Protein AF-A0A1H1ABR0-F1 (afdb_monomer_lite)

Radius of gyration: 17.74 Å; chains: 1; bounding box: 48×34×48 Å

Structure (mmCIF, N/CA/C/O backbone):
data_AF-A0A1H1ABR0-F1
#
_entry.id   AF-A0A1H1ABR0-F1
#
loop_
_atom_site.group_PDB
_atom_site.id
_atom_site.type_symbol
_atom_site.label_atom_id
_atom_site.label_alt_id
_atom_site.label_comp_id
_atom_site.label_asym_id
_atom_site.label_entity_id
_atom_site.label_seq_id
_atom_site.pdbx_PDB_ins_code
_atom_site.Cartn_x
_atom_site.Cartn_y
_atom_site.Cartn_z
_atom_site.occupancy
_atom_site.B_iso_or_equiv
_atom_site.auth_seq_id
_atom_site.auth_comp_id
_atom_site.auth_asym_id
_atom_site.auth_atom_id
_atom_site.pdbx_PDB_model_num
ATOM 1 N N . MET A 1 1 ? 1.363 2.332 24.976 1.00 49.62 1 MET A N 1
ATOM 2 C CA . MET A 1 1 ? 1.380 1.070 24.204 1.00 49.62 1 MET A CA 1
ATOM 3 C C . MET A 1 1 ? 0.832 1.416 22.834 1.00 49.62 1 MET A C 1
ATOM 5 O O . MET A 1 1 ? -0.321 1.810 22.771 1.00 49.62 1 MET A O 1
ATOM 9 N N . ASN A 1 2 ? 1.665 1.348 21.793 1.00 75.19 2 ASN A N 1
ATOM 10 C CA . ASN A 1 2 ? 1.363 1.857 20.440 1.00 75.19 2 ASN A CA 1
ATOM 11 C C . ASN A 1 2 ? 0.967 0.721 19.477 1.00 75.19 2 ASN A C 1
ATOM 13 O O . ASN A 1 2 ? 1.194 0.812 18.272 1.00 75.19 2 ASN A O 1
ATOM 17 N N . ALA A 1 3 ? 0.481 -0.398 20.021 1.00 89.50 3 ALA A N 1
ATOM 18 C CA . ALA A 1 3 ? 0.058 -1.537 19.220 1.00 89.50 3 ALA A CA 1
ATOM 19 C C . ALA A 1 3 ? -1.378 -1.309 18.727 1.00 89.50 3 ALA A C 1
ATOM 21 O O . ALA A 1 3 ? -2.222 -0.931 19.549 1.00 89.50 3 ALA A O 1
ATOM 22 N N . PRO A 1 4 ? -1.668 -1.533 17.435 1.00 93.81 4 PRO A N 1
ATOM 23 C CA . PRO A 1 4 ? -3.025 -1.452 16.924 1.00 93.81 4 PRO A CA 1
ATOM 24 C C . PRO A 1 4 ? -3.974 -2.431 17.624 1.00 93.81 4 PRO A C 1
ATOM 26 O O . PRO A 1 4 ? -3.594 -3.547 17.978 1.00 93.81 4 PRO A O 1
ATOM 29 N N . GLN A 1 5 ? -5.225 -2.015 17.797 1.00 93.12 5 GLN A N 1
ATOM 30 C CA . GLN A 1 5 ? -6.309 -2.819 18.353 1.00 93.12 5 GLN A CA 1
ATOM 31 C C . GLN A 1 5 ? -7.415 -2.982 17.317 1.00 93.12 5 GLN A C 1
ATOM 33 O O . GLN A 1 5 ? -7.779 -2.013 16.656 1.00 93.12 5 GLN A O 1
ATOM 38 N N . LEU A 1 6 ? -7.955 -4.193 17.181 1.00 92.88 6 LEU A N 1
ATOM 39 C CA . LEU A 1 6 ? -9.080 -4.449 16.286 1.00 92.88 6 LEU A CA 1
ATOM 40 C C . LEU A 1 6 ? -10.296 -3.662 16.784 1.00 92.88 6 LEU A C 1
ATOM 42 O O . LEU A 1 6 ? -10.694 -3.804 17.941 1.00 92.88 6 LEU A O 1
ATOM 46 N N . VAL A 1 7 ? -10.880 -2.842 15.913 1.00 92.44 7 VAL A N 1
ATOM 47 C CA . VAL A 1 7 ? -12.066 -2.032 16.229 1.00 92.44 7 VAL A CA 1
ATOM 48 C C . VAL A 1 7 ? -13.311 -2.485 15.479 1.00 92.44 7 VAL A C 1
ATOM 50 O O . VAL A 1 7 ? -14.418 -2.172 15.910 1.00 92.44 7 VAL A O 1
ATOM 53 N N . GLY A 1 8 ? -13.157 -3.257 14.403 1.00 91.56 8 GLY A N 1
ATOM 54 C CA . GLY A 1 8 ? -14.285 -3.805 13.663 1.00 91.56 8 GLY A CA 1
ATOM 55 C C . GLY A 1 8 ? -13.884 -4.420 12.332 1.00 91.56 8 GLY A C 1
ATOM 56 O O . GLY A 1 8 ? -12.710 -4.698 12.090 1.00 91.56 8 GLY A O 1
ATOM 57 N N . HIS A 1 9 ? -14.888 -4.616 11.483 1.00 91.31 9 HIS A N 1
ATOM 58 C CA . HIS A 1 9 ? -14.730 -5.038 10.097 1.00 91.31 9 HIS A CA 1
ATOM 59 C C . HIS A 1 9 ? -15.606 -4.154 9.205 1.00 91.31 9 HIS A C 1
ATOM 61 O O . HIS A 1 9 ? -16.663 -3.691 9.642 1.00 91.31 9 HIS A O 1
ATOM 67 N N . THR A 1 10 ? -15.169 -3.924 7.974 1.00 85.44 10 THR A N 1
ATOM 68 C CA . THR A 1 10 ? -15.990 -3.354 6.895 1.00 85.44 10 THR A CA 1
ATOM 69 C C . THR A 1 10 ? -17.035 -4.368 6.415 1.00 85.44 10 THR A C 1
ATOM 71 O O . THR A 1 10 ? -17.046 -5.530 6.828 1.00 85.44 10 THR A O 1
ATOM 74 N N . SER A 1 11 ? -17.940 -3.932 5.535 1.00 79.38 11 SER A N 1
ATOM 75 C CA . SER A 1 11 ? -19.027 -4.764 4.997 1.00 79.38 11 SER A CA 1
ATOM 76 C C . SER A 1 11 ? -18.548 -5.962 4.166 1.00 79.38 11 SER A C 1
ATOM 78 O O . SER A 1 11 ? -19.226 -6.986 4.142 1.00 79.38 11 SER A O 1
ATOM 80 N N . ASP A 1 12 ? -17.381 -5.858 3.528 1.00 78.06 12 ASP A N 1
ATOM 81 C CA . ASP A 1 12 ? -16.712 -6.940 2.793 1.00 78.06 12 ASP A CA 1
ATOM 82 C C . ASP A 1 12 ? -15.885 -7.877 3.698 1.00 78.06 12 ASP A C 1
ATOM 84 O O . ASP A 1 12 ? -15.336 -8.872 3.229 1.00 78.06 12 ASP A O 1
ATOM 88 N N . GLY A 1 13 ? -15.828 -7.596 5.005 1.00 85.69 13 GLY A N 1
ATOM 89 C CA . GLY A 1 13 ? -15.092 -8.389 5.985 1.00 85.69 13 GLY A CA 1
ATOM 90 C C . GLY A 1 13 ? -13.638 -7.964 6.204 1.00 85.69 13 GLY A C 1
ATOM 91 O O . GLY A 1 13 ? -12.956 -8.620 6.993 1.00 85.69 13 GLY A O 1
ATOM 92 N N . THR A 1 14 ? -13.156 -6.878 5.589 1.00 89.44 14 THR A N 1
ATOM 93 C CA . THR A 1 14 ? -11.805 -6.353 5.852 1.00 89.44 14 THR A CA 1
ATOM 94 C C . THR A 1 14 ? -11.666 -5.914 7.313 1.00 89.44 14 THR A C 1
ATOM 96 O O . THR A 1 14 ? -12.466 -5.135 7.834 1.00 89.44 14 THR A O 1
ATOM 99 N N . ALA A 1 15 ? -10.629 -6.400 8.000 1.00 92.75 15 ALA A N 1
ATOM 100 C CA . ALA A 1 15 ? -10.376 -6.060 9.399 1.00 92.75 15 ALA A CA 1
ATOM 101 C C . ALA A 1 15 ? -9.879 -4.614 9.550 1.00 92.75 15 ALA A C 1
ATOM 103 O O . ALA A 1 15 ? -8.936 -4.196 8.875 1.00 92.75 15 ALA A O 1
ATOM 104 N N . VAL A 1 16 ? -10.463 -3.864 10.487 1.00 93.62 16 VAL A N 1
ATOM 105 C CA . VAL A 1 16 ? -10.091 -2.471 10.766 1.00 93.62 16 VAL A CA 1
ATOM 106 C C . VAL A 1 16 ? -9.473 -2.360 12.153 1.00 93.62 16 VAL A C 1
ATOM 108 O O . VAL A 1 16 ? -10.080 -2.732 13.160 1.00 93.62 16 VAL A O 1
ATOM 111 N N . TRP A 1 17 ? -8.264 -1.812 12.207 1.00 94.94 17 TRP A N 1
ATOM 112 C CA . TRP A 1 17 ? -7.454 -1.665 13.410 1.00 94.94 17 TRP A CA 1
ATOM 113 C C . TRP A 1 17 ? -7.205 -0.189 13.714 1.00 94.94 17 TRP A C 1
ATOM 115 O O . TRP A 1 17 ? -7.008 0.618 12.810 1.00 94.94 17 TRP A O 1
ATOM 125 N N . HIS A 1 18 ? -7.161 0.167 14.994 1.00 93.38 18 HIS A N 1
ATOM 126 C CA . HIS A 1 18 ? -6.889 1.525 15.462 1.00 93.38 18 HIS A CA 1
ATOM 127 C C . HIS A 1 18 ? -5.638 1.574 16.332 1.00 93.38 18 HIS A C 1
ATOM 129 O O . HIS A 1 18 ? -5.433 0.719 17.190 1.00 93.38 18 HIS A O 1
ATOM 135 N N . THR A 1 19 ? -4.829 2.613 16.159 1.00 92.56 19 THR A N 1
ATOM 136 C CA . THR A 1 19 ? -3.738 2.978 17.066 1.00 92.56 19 THR A CA 1
ATOM 137 C C . THR A 1 19 ? -3.789 4.471 17.381 1.00 92.56 19 THR A C 1
ATOM 139 O O . THR A 1 19 ? -4.134 5.288 16.533 1.00 92.56 19 THR A O 1
ATOM 142 N N . GLY A 1 20 ? -3.423 4.852 18.608 1.00 90.12 20 GLY A N 1
ATOM 143 C CA . GLY A 1 20 ? -3.346 6.265 19.004 1.00 90.12 20 GLY A CA 1
ATOM 144 C C . GLY A 1 20 ? -2.190 7.030 18.348 1.00 90.12 20 GLY A C 1
ATOM 145 O O . GLY A 1 20 ? -2.122 8.252 18.444 1.00 90.12 20 GLY A O 1
ATOM 146 N N . THR A 1 21 ? -1.277 6.316 17.697 1.00 88.31 21 THR A N 1
ATOM 147 C CA . THR A 1 21 ? -0.121 6.881 17.009 1.00 88.31 21 THR A CA 1
ATOM 148 C C . THR A 1 21 ? -0.527 7.513 15.676 1.00 88.31 21 THR A C 1
ATOM 150 O O . THR A 1 21 ? -1.254 6.895 14.908 1.00 88.31 21 THR A O 1
ATOM 153 N N . ALA A 1 22 ? -0.037 8.722 15.389 1.00 82.62 22 ALA A N 1
ATOM 154 C CA . ALA A 1 22 ? -0.204 9.416 14.100 1.00 82.62 22 ALA A CA 1
ATOM 155 C C . ALA A 1 22 ? 1.045 10.204 13.666 1.00 82.62 22 ALA A C 1
ATOM 157 O O . ALA A 1 22 ? 0.997 10.946 12.692 1.00 82.62 22 ALA A O 1
ATOM 158 N N . SER A 1 23 ? 2.162 10.074 14.390 1.00 87.06 23 SER A N 1
ATOM 159 C CA . SER A 1 23 ? 3.402 10.765 14.032 1.00 87.06 23 SER A CA 1
ATOM 160 C C . SER A 1 23 ? 4.137 9.992 12.934 1.00 87.06 23 SER A C 1
ATOM 162 O O . SER A 1 23 ? 4.261 8.771 13.066 1.00 87.06 23 SER A O 1
ATOM 164 N N . PRO A 1 24 ? 4.699 10.669 11.914 1.00 86.81 24 PRO A N 1
ATOM 165 C CA . PRO A 1 24 ? 5.522 10.020 10.892 1.00 86.81 24 PRO A CA 1
ATOM 166 C C . PRO A 1 24 ? 6.700 9.235 11.468 1.00 86.81 24 PRO A C 1
ATOM 168 O O . PRO A 1 24 ? 7.045 8.181 10.956 1.00 86.81 24 PRO A O 1
ATOM 171 N N . SER A 1 25 ? 7.288 9.720 12.564 1.00 88.38 25 SER A N 1
ATOM 172 C CA . SER A 1 25 ? 8.455 9.103 13.207 1.00 88.38 25 SER A CA 1
ATOM 173 C C . SER A 1 25 ? 8.125 8.019 14.239 1.00 88.38 25 SER A C 1
ATOM 175 O O . SER A 1 25 ? 9.034 7.471 14.858 1.00 88.38 25 SER A O 1
ATOM 177 N N . ASP A 1 26 ? 6.844 7.738 14.481 1.00 88.75 26 ASP A N 1
ATOM 178 C CA . ASP A 1 26 ? 6.397 6.704 15.418 1.00 88.75 26 ASP A CA 1
ATOM 179 C C . ASP A 1 26 ? 5.561 5.696 14.634 1.00 88.75 26 ASP A C 1
ATOM 181 O O . ASP A 1 26 ? 4.368 5.889 14.451 1.00 88.75 26 ASP A O 1
ATOM 185 N N . THR A 1 27 ? 6.175 4.634 14.119 1.00 91.31 27 THR A N 1
ATOM 186 C CA . THR A 1 27 ? 5.421 3.553 13.473 1.00 91.31 27 THR A CA 1
ATOM 187 C C . THR A 1 27 ? 4.734 2.685 14.534 1.00 91.31 27 THR A C 1
ATOM 189 O O . THR A 1 27 ? 5.372 2.290 15.520 1.00 91.31 27 THR A O 1
ATOM 192 N N . PRO A 1 28 ? 3.456 2.305 14.349 1.00 91.06 28 PRO A N 1
ATOM 193 C CA . PRO A 1 28 ? 2.769 1.384 15.242 1.00 91.06 28 PRO A CA 1
ATOM 194 C C . PRO A 1 28 ? 3.504 0.046 15.360 1.00 91.06 28 PRO A C 1
ATOM 196 O O . PRO A 1 28 ? 3.971 -0.535 14.380 1.00 91.06 28 PRO A O 1
ATOM 199 N N . LYS A 1 29 ? 3.580 -0.484 16.580 1.00 90.12 29 LYS A N 1
ATOM 200 C CA . LYS A 1 29 ? 4.263 -1.758 16.848 1.00 90.12 29 LYS A CA 1
ATOM 201 C C . LYS A 1 29 ? 3.325 -2.939 16.600 1.00 90.12 29 LYS A C 1
ATOM 203 O O . LYS A 1 29 ? 2.130 -2.834 16.841 1.00 90.12 29 LYS A O 1
ATOM 208 N N . GLY A 1 30 ? 3.871 -4.087 16.195 1.00 87.19 30 GLY A N 1
ATOM 209 C CA . GLY A 1 30 ? 3.090 -5.325 16.032 1.00 87.19 30 GLY A CA 1
ATOM 210 C C . GLY A 1 30 ? 2.293 -5.422 14.726 1.00 87.19 30 GLY A C 1
ATOM 211 O O . GLY A 1 30 ? 1.436 -6.288 14.604 1.00 87.19 30 GLY A O 1
ATOM 212 N N . LEU A 1 31 ? 2.583 -4.574 13.734 1.00 87.94 31 LEU A N 1
ATOM 213 C CA . LEU A 1 31 ? 1.927 -4.624 12.420 1.00 87.94 31 LEU A CA 1
ATOM 214 C C . LEU A 1 31 ? 2.098 -5.988 11.725 1.00 87.94 31 LEU A C 1
ATOM 216 O O . LEU A 1 31 ? 1.142 -6.525 11.176 1.00 87.94 31 LEU A O 1
ATOM 220 N N . TYR A 1 32 ? 3.273 -6.609 11.866 1.00 85.38 32 TYR A N 1
ATOM 221 C CA . TYR A 1 32 ? 3.584 -7.930 11.303 1.00 85.38 32 TYR A CA 1
ATOM 222 C C . TYR A 1 32 ? 2.731 -9.082 11.846 1.00 85.38 32 TYR A C 1
ATOM 224 O O . TYR A 1 32 ? 2.744 -10.162 11.269 1.00 85.38 32 TYR A O 1
ATOM 232 N N . THR A 1 33 ? 2.020 -8.889 12.960 1.00 85.12 33 THR A N 1
ATOM 233 C CA . THR A 1 33 ? 1.192 -9.937 13.577 1.00 85.12 33 THR A CA 1
ATOM 234 C C . THR A 1 33 ? -0.299 -9.764 13.297 1.00 85.12 33 THR A C 1
ATOM 236 O O . THR A 1 33 ? -1.099 -10.530 13.824 1.00 85.12 33 THR A O 1
ATOM 239 N N . LEU A 1 34 ? -0.694 -8.747 12.520 1.00 85.50 34 LEU A N 1
ATOM 240 C CA . LEU A 1 34 ? -2.109 -8.455 12.259 1.00 85.50 34 LEU A CA 1
ATOM 241 C C . LEU A 1 34 ? -2.766 -9.463 11.312 1.00 85.50 34 LEU A C 1
ATOM 243 O O . LEU A 1 34 ? -3.975 -9.669 11.376 1.00 85.50 34 LEU A O 1
ATOM 247 N N . THR A 1 35 ? -1.976 -10.089 10.443 1.00 83.00 35 THR A N 1
ATOM 248 C CA . THR A 1 35 ? -2.426 -11.084 9.470 1.00 83.00 35 THR A CA 1
ATOM 249 C C . THR A 1 35 ? -1.518 -12.310 9.507 1.00 83.00 35 THR A C 1
ATOM 251 O O . THR A 1 35 ? -0.349 -12.222 9.874 1.00 83.00 35 THR A O 1
ATOM 254 N N . ALA A 1 36 ? -2.068 -13.468 9.136 1.00 81.00 36 ALA A N 1
ATOM 255 C CA . ALA A 1 36 ? -1.319 -14.713 8.977 1.00 81.00 36 ALA A CA 1
ATOM 256 C C . ALA A 1 36 ? -0.630 -14.836 7.603 1.00 81.00 36 ALA A C 1
ATOM 258 O O . ALA A 1 36 ? 0.065 -15.822 7.360 1.00 81.00 36 ALA A O 1
ATOM 259 N N . ARG A 1 37 ? -0.858 -13.880 6.691 1.00 84.31 37 ARG A N 1
ATOM 260 C CA . ARG A 1 37 ? -0.278 -13.858 5.340 1.00 84.31 37 ARG A CA 1
ATOM 261 C C . ARG A 1 37 ? 0.935 -12.933 5.272 1.00 84.31 37 ARG A C 1
ATOM 263 O O . ARG A 1 37 ? 1.048 -12.001 6.066 1.00 84.31 37 ARG A O 1
ATOM 270 N N . ASP A 1 38 ? 1.812 -13.181 4.300 1.00 89.50 38 ASP A N 1
ATOM 271 C CA . ASP A 1 38 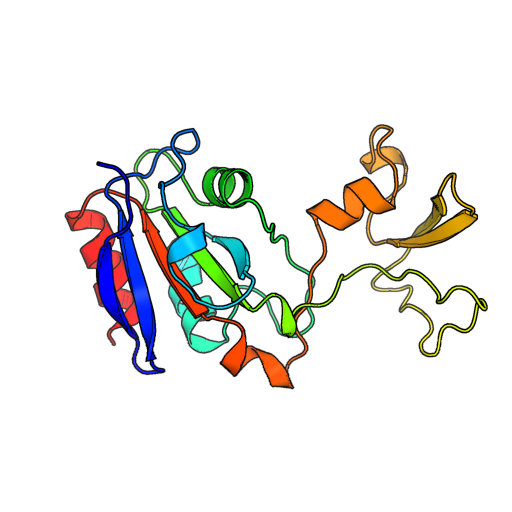? 2.875 -12.232 3.967 1.00 89.50 38 ASP A CA 1
ATOM 272 C C . ASP A 1 38 ? 2.253 -10.945 3.413 1.00 89.50 38 ASP A C 1
ATOM 274 O O . ASP A 1 38 ? 1.330 -10.988 2.594 1.00 89.50 38 ASP A O 1
ATOM 278 N N . ALA A 1 39 ? 2.726 -9.804 3.899 1.00 93.19 39 ALA A N 1
ATOM 279 C CA . ALA A 1 39 ? 2.029 -8.539 3.749 1.00 93.19 39 ALA A CA 1
ATOM 280 C C . ALA A 1 39 ? 2.900 -7.457 3.117 1.00 93.19 39 ALA A C 1
ATOM 282 O O . ALA A 1 39 ? 4.097 -7.332 3.386 1.00 93.19 39 ALA A O 1
ATOM 283 N N . LEU A 1 40 ? 2.248 -6.617 2.322 1.00 93.75 40 LEU A N 1
ATOM 284 C CA . LEU A 1 40 ? 2.757 -5.327 1.891 1.00 93.75 40 LEU A CA 1
ATOM 285 C C . LEU A 1 40 ? 1.996 -4.214 2.599 1.00 93.75 40 LEU A C 1
ATOM 287 O O . LEU A 1 40 ? 0.777 -4.245 2.719 1.00 93.75 40 LEU A O 1
ATOM 291 N N . TYR A 1 41 ? 2.722 -3.197 3.027 1.00 94.31 41 TYR A N 1
ATOM 292 C CA . TYR A 1 41 ? 2.177 -2.021 3.675 1.00 94.31 41 TYR A CA 1
ATOM 293 C C . TYR A 1 41 ? 2.175 -0.853 2.707 1.00 94.31 41 TYR A C 1
ATOM 295 O O . TYR A 1 41 ? 3.183 -0.565 2.050 1.00 94.31 41 TYR A O 1
ATOM 303 N N . ARG A 1 42 ? 1.047 -0.151 2.655 1.00 94.00 42 ARG A N 1
ATOM 304 C CA . ARG A 1 42 ? 0.876 1.038 1.829 1.00 94.00 42 ARG A CA 1
ATOM 305 C C . ARG A 1 42 ? 0.227 2.149 2.632 1.00 94.00 42 ARG A C 1
ATOM 307 O O . ARG A 1 42 ? -0.871 1.991 3.149 1.00 94.00 42 ARG A O 1
ATOM 314 N N . GLY A 1 43 ? 0.928 3.271 2.728 1.00 94.12 43 GLY A N 1
ATOM 315 C CA . GLY A 1 43 ? 0.408 4.470 3.359 1.00 94.12 43 GLY A CA 1
ATOM 316 C C . GLY A 1 43 ? -0.446 5.268 2.393 1.00 94.12 43 GLY A C 1
ATOM 317 O O . GLY A 1 43 ? -0.021 5.501 1.261 1.00 94.12 43 GLY A O 1
ATOM 318 N N . ILE A 1 44 ? -1.622 5.690 2.844 1.00 93.19 44 ILE A N 1
ATOM 319 C CA . ILE A 1 44 ? -2.537 6.544 2.085 1.00 93.19 44 ILE A CA 1
ATOM 320 C C . ILE A 1 44 ? -3.072 7.659 2.983 1.00 93.19 44 ILE A C 1
ATOM 322 O O . ILE A 1 44 ? -2.999 7.584 4.213 1.00 93.19 44 ILE A O 1
ATOM 326 N N . LYS A 1 45 ? -3.649 8.689 2.366 1.00 89.06 45 LYS A N 1
ATOM 327 C CA . LYS A 1 45 ? -4.403 9.703 3.108 1.00 89.06 45 LYS A CA 1
ATOM 328 C C . LYS A 1 45 ? -5.782 9.173 3.482 1.00 89.06 45 LYS A C 1
ATOM 330 O O . LYS A 1 45 ? -6.360 8.368 2.750 1.00 89.06 45 LYS A O 1
ATOM 335 N N . ALA A 1 46 ? -6.344 9.671 4.581 1.00 88.88 46 ALA A N 1
ATOM 336 C CA . ALA A 1 46 ? -7.664 9.256 5.054 1.00 88.88 46 ALA A CA 1
ATOM 337 C C . ALA A 1 46 ? -8.768 9.453 4.000 1.00 88.88 46 ALA A C 1
ATOM 339 O O . ALA A 1 46 ? -9.658 8.613 3.883 1.00 88.88 46 ALA A O 1
ATOM 340 N N . GLU A 1 47 ? -8.679 10.502 3.175 1.00 87.81 47 GLU A N 1
ATOM 341 C CA . GLU A 1 47 ? -9.649 10.765 2.098 1.00 87.81 47 GLU A CA 1
ATOM 342 C C . GLU A 1 47 ? -9.704 9.660 1.028 1.00 87.81 47 GLU A C 1
ATOM 344 O O . GLU A 1 47 ? -10.712 9.518 0.339 1.00 87.81 47 GLU A O 1
ATOM 349 N N . GLN A 1 48 ? -8.636 8.872 0.877 1.00 90.56 48 GLN A N 1
ATOM 350 C CA . GLN A 1 48 ? -8.548 7.795 -0.112 1.00 90.56 48 GLN A CA 1
ATOM 351 C C . GLN A 1 48 ? -9.089 6.457 0.415 1.00 90.56 48 GLN A C 1
ATOM 353 O O . GLN A 1 48 ? -9.222 5.498 -0.347 1.00 90.56 48 GLN A O 1
ATOM 358 N N . LEU A 1 49 ? -9.412 6.369 1.710 1.00 90.19 49 LEU A N 1
ATOM 359 C CA . LEU A 1 49 ? -9.768 5.107 2.352 1.00 90.19 49 LEU A CA 1
ATOM 360 C C . LEU A 1 49 ? -11.044 4.482 1.771 1.00 90.19 49 LEU A C 1
ATOM 362 O O . LEU A 1 49 ? -11.079 3.274 1.556 1.00 90.19 49 LEU A O 1
ATOM 366 N N . THR A 1 50 ? -12.071 5.279 1.464 1.00 88.38 50 THR A N 1
ATOM 367 C CA . THR A 1 50 ? -13.311 4.761 0.861 1.00 88.38 50 THR A CA 1
ATOM 368 C C . THR A 1 50 ? -13.038 4.065 -0.473 1.00 88.38 50 THR A C 1
ATOM 370 O O . THR A 1 50 ? -13.577 2.989 -0.729 1.00 88.38 50 THR A O 1
ATOM 373 N N . GLN A 1 51 ? -12.165 4.639 -1.306 1.00 88.50 51 GLN A N 1
ATOM 374 C CA . GLN A 1 51 ? -11.745 4.016 -2.560 1.00 88.50 51 GLN A CA 1
ATOM 375 C C . GLN A 1 51 ? -10.984 2.712 -2.291 1.00 88.50 51 GLN A C 1
ATOM 377 O O . GLN A 1 51 ? -11.305 1.691 -2.893 1.00 88.50 51 GLN A O 1
ATOM 382 N N . ALA A 1 52 ? -10.033 2.734 -1.352 1.00 91.38 52 ALA A N 1
ATOM 383 C CA . ALA A 1 52 ? -9.235 1.563 -1.006 1.00 91.38 52 ALA A CA 1
ATOM 384 C C . ALA A 1 52 ? -10.071 0.393 -0.480 1.00 91.38 52 ALA A C 1
ATOM 386 O O . ALA A 1 52 ? -9.819 -0.739 -0.863 1.00 91.38 52 ALA A O 1
ATOM 387 N N . ILE A 1 53 ? -11.088 0.652 0.341 1.00 89.12 53 ILE A N 1
ATOM 388 C CA . ILE A 1 53 ? -12.010 -0.393 0.803 1.00 89.12 53 ILE A CA 1
ATOM 389 C C . ILE A 1 53 ? -12.869 -0.902 -0.357 1.00 89.12 53 ILE A C 1
ATOM 391 O O . ILE A 1 53 ? -13.052 -2.100 -0.509 1.00 89.12 53 ILE A O 1
ATOM 395 N N . THR A 1 54 ? -13.370 -0.007 -1.212 1.00 86.00 54 THR A N 1
ATOM 396 C CA . THR A 1 54 ? -14.272 -0.395 -2.312 1.00 86.00 54 THR A CA 1
ATOM 397 C C . THR A 1 54 ? -13.573 -1.249 -3.372 1.00 86.00 54 THR A C 1
ATOM 399 O O . THR A 1 54 ? -14.182 -2.157 -3.935 1.00 86.00 54 THR A O 1
ATOM 402 N N . PHE A 1 55 ? -12.310 -0.944 -3.679 1.00 87.12 55 PHE A N 1
ATOM 403 C CA . PHE A 1 55 ? -11.576 -1.560 -4.788 1.00 87.12 55 PHE A CA 1
ATOM 404 C C . PHE A 1 55 ? -10.362 -2.384 -4.344 1.00 87.12 55 PHE A C 1
ATOM 406 O O . PHE A 1 55 ? -9.599 -2.835 -5.191 1.00 87.12 55 PHE A O 1
ATOM 413 N N . GLY A 1 56 ? -10.135 -2.536 -3.040 1.00 89.75 56 GLY A N 1
ATOM 414 C CA . GLY A 1 56 ? -8.945 -3.173 -2.467 1.00 89.75 56 GLY A CA 1
ATOM 415 C C . GLY A 1 56 ? -7.669 -2.312 -2.488 1.00 89.75 56 GLY A C 1
ATOM 416 O O . GLY A 1 56 ? -6.686 -2.659 -1.833 1.00 89.75 56 GLY A O 1
ATOM 417 N N . ILE A 1 57 ? -7.653 -1.185 -3.214 1.00 92.00 57 ILE A N 1
ATOM 418 C CA . ILE A 1 57 ? -6.498 -0.281 -3.346 1.00 92.00 57 ILE A CA 1
ATOM 419 C C . ILE A 1 57 ? -6.941 1.155 -3.701 1.00 92.00 57 ILE A C 1
ATOM 421 O O . ILE A 1 57 ? -8.031 1.375 -4.227 1.00 92.00 57 ILE A O 1
ATOM 425 N N . ASP A 1 58 ? -6.112 2.159 -3.412 1.00 91.62 58 ASP A N 1
ATOM 426 C CA . ASP A 1 58 ? -6.370 3.591 -3.670 1.00 91.62 58 ASP A CA 1
ATOM 427 C C . ASP A 1 58 ? -5.917 4.081 -5.061 1.00 91.62 58 ASP A C 1
ATOM 429 O O . ASP A 1 58 ? -5.952 5.283 -5.333 1.00 91.62 58 ASP A O 1
ATOM 433 N N . VAL A 1 59 ? -5.495 3.178 -5.948 1.00 87.19 59 VAL A N 1
ATOM 434 C CA . VAL A 1 59 ? -5.111 3.492 -7.334 1.00 87.19 59 VAL A CA 1
ATOM 435 C C . VAL A 1 59 ? -6.025 2.772 -8.333 1.00 87.19 59 VAL A C 1
ATOM 437 O O . VAL A 1 59 ? -6.650 1.772 -7.978 1.00 87.19 59 VAL A O 1
ATOM 440 N N . PRO A 1 60 ? -6.150 3.256 -9.578 1.00 83.56 60 PRO A N 1
ATOM 441 C CA . PRO A 1 60 ? -6.856 2.529 -10.625 1.00 83.56 60 PRO A CA 1
ATOM 442 C C . PRO A 1 60 ? -6.288 1.114 -10.865 1.00 83.56 60 PRO A C 1
ATOM 444 O O . PRO A 1 60 ? -5.090 0.882 -10.681 1.00 83.56 60 PRO A O 1
ATOM 447 N N . PRO A 1 61 ? -7.119 0.149 -11.304 1.00 78.12 61 PRO A N 1
ATOM 448 C CA . PRO A 1 61 ? -6.660 -1.203 -11.609 1.00 78.12 61 PRO A CA 1
ATOM 449 C C . PRO A 1 61 ? -5.521 -1.223 -12.634 1.00 78.12 61 PRO A C 1
ATOM 451 O O . PRO A 1 61 ? -5.606 -0.571 -13.673 1.00 78.12 61 PRO A O 1
ATOM 454 N N . GLY A 1 62 ? -4.475 -2.006 -12.358 1.00 73.19 62 GLY A N 1
ATOM 455 C CA . GLY A 1 62 ? -3.293 -2.106 -13.221 1.00 73.19 62 GLY A CA 1
ATOM 456 C C . GLY A 1 62 ? -2.317 -0.930 -13.113 1.00 73.19 62 GLY A C 1
ATOM 457 O O . GLY A 1 62 ? -1.247 -0.993 -13.717 1.00 73.19 62 GLY A O 1
ATOM 458 N N . GLU A 1 63 ? -2.625 0.112 -12.333 1.00 79.81 63 GLU A N 1
ATOM 459 C CA . GLU A 1 63 ? -1.660 1.177 -12.080 1.00 79.81 63 GLU A CA 1
ATOM 460 C C . GLU A 1 63 ? -0.618 0.763 -11.032 1.00 79.81 63 GLU A C 1
ATOM 462 O O . GLU A 1 63 ? -0.946 0.136 -10.018 1.00 79.81 63 GLU A O 1
ATOM 467 N N . PRO A 1 64 ? 0.656 1.122 -11.254 1.00 80.94 64 PRO A N 1
ATOM 468 C CA . PRO A 1 64 ? 1.718 0.831 -10.313 1.00 80.94 64 PRO A CA 1
ATOM 469 C C . PRO A 1 64 ? 1.645 1.731 -9.076 1.00 80.94 64 PRO A C 1
ATOM 471 O O . PRO A 1 64 ? 1.443 2.943 -9.169 1.00 80.94 64 PRO A O 1
ATOM 474 N N . PHE A 1 65 ? 1.919 1.156 -7.912 1.00 85.19 65 PHE A N 1
ATOM 475 C CA . PHE A 1 65 ? 1.879 1.840 -6.630 1.00 85.19 65 PHE A CA 1
ATOM 476 C C . PHE A 1 65 ? 3.069 1.478 -5.734 1.00 85.19 65 PHE A C 1
ATOM 478 O O . PHE A 1 65 ? 3.691 0.422 -5.849 1.00 85.19 65 PHE A O 1
ATOM 485 N N . PHE A 1 66 ? 3.372 2.379 -4.799 1.00 87.56 66 PHE A N 1
ATOM 486 C CA . PHE A 1 66 ? 4.362 2.149 -3.749 1.00 87.56 66 PHE A CA 1
ATOM 487 C C . PHE A 1 66 ? 3.776 1.263 -2.644 1.00 87.56 66 PHE A C 1
ATOM 489 O O . PHE A 1 66 ? 2.715 1.579 -2.094 1.00 87.56 66 PHE A O 1
ATOM 496 N N . ALA A 1 67 ? 4.498 0.207 -2.278 1.00 90.62 67 ALA A N 1
ATOM 497 C CA . ALA A 1 67 ? 4.246 -0.591 -1.085 1.00 90.62 67 ALA A CA 1
ATOM 498 C C . ALA A 1 67 ? 5.557 -1.211 -0.587 1.00 90.62 67 ALA A C 1
ATOM 500 O O . ALA A 1 67 ? 6.511 -1.362 -1.348 1.00 90.62 67 ALA A O 1
ATOM 501 N N . SER A 1 68 ? 5.612 -1.587 0.687 1.00 89.19 68 SER A N 1
ATOM 502 C CA . SER A 1 68 ? 6.825 -2.122 1.313 1.00 89.19 68 SER A CA 1
ATOM 503 C C . SER A 1 68 ? 6.486 -3.242 2.286 1.00 89.19 68 SER A C 1
ATOM 505 O O . SER A 1 68 ? 5.474 -3.166 2.969 1.00 89.19 68 SER A O 1
ATOM 507 N N . GLN A 1 69 ? 7.342 -4.259 2.405 1.00 89.19 69 GLN A N 1
ATOM 508 C CA . GLN A 1 69 ? 7.222 -5.272 3.468 1.00 89.19 69 GLN A CA 1
ATOM 509 C C . GLN A 1 69 ? 7.604 -4.706 4.846 1.00 89.19 69 GLN A C 1
ATOM 511 O O . GLN A 1 69 ? 7.235 -5.265 5.873 1.00 89.19 69 GLN A O 1
ATOM 516 N N . LEU A 1 70 ? 8.319 -3.577 4.878 1.00 89.81 70 LEU A N 1
ATOM 517 C CA . LEU A 1 70 ? 8.614 -2.813 6.089 1.00 89.81 70 LEU A CA 1
ATOM 518 C C . LEU A 1 70 ? 7.589 -1.673 6.228 1.00 89.81 70 LEU A C 1
ATOM 520 O O . LEU A 1 70 ? 7.510 -0.845 5.315 1.00 89.81 70 LEU A O 1
ATOM 524 N N . PRO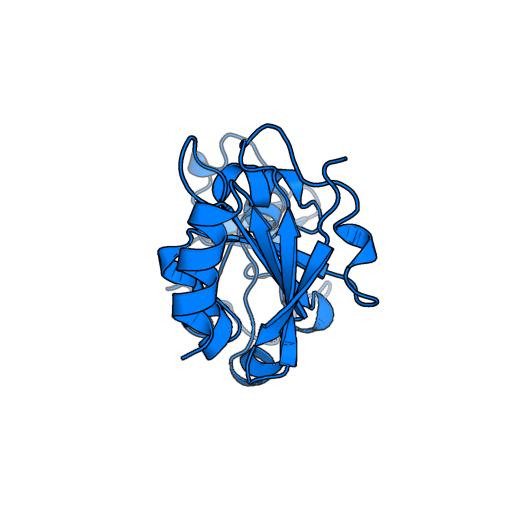 A 1 71 ? 6.826 -1.588 7.331 1.00 90.31 71 PRO A N 1
ATOM 525 C CA . PRO A 1 71 ? 5.732 -0.635 7.482 1.00 90.31 71 PRO A CA 1
ATOM 526 C C . PRO A 1 71 ? 6.187 0.793 7.789 1.00 90.31 71 PRO A C 1
ATOM 528 O O . PRO A 1 71 ? 5.400 1.713 7.590 1.00 90.31 71 PRO A O 1
ATOM 531 N N . ASP A 1 72 ? 7.429 0.995 8.242 1.00 90.56 72 ASP A N 1
ATOM 532 C CA . ASP A 1 72 ? 7.905 2.303 8.710 1.00 90.56 72 ASP A CA 1
ATOM 533 C C . ASP A 1 72 ? 7.797 3.376 7.628 1.00 90.56 72 ASP A C 1
ATOM 535 O O . ASP A 1 72 ? 7.209 4.435 7.831 1.00 90.56 72 ASP A O 1
ATOM 539 N N . LYS A 1 73 ? 8.290 3.068 6.427 1.00 88.50 73 LYS A N 1
ATOM 540 C CA . LYS A 1 73 ? 8.287 4.031 5.331 1.00 88.50 73 LYS A CA 1
ATOM 541 C C . LYS A 1 73 ? 6.874 4.337 4.803 1.00 88.50 73 LYS A C 1
ATOM 543 O O . LYS A 1 73 ? 6.542 5.512 4.669 1.00 88.50 73 LYS A O 1
ATOM 548 N N . PRO A 1 74 ? 6.015 3.337 4.528 1.00 90.00 74 PRO A N 1
ATOM 549 C CA . PRO A 1 74 ? 4.590 3.556 4.283 1.00 90.00 74 PRO A CA 1
ATOM 550 C C . PRO A 1 74 ? 3.902 4.406 5.357 1.00 90.00 74 PRO A C 1
ATOM 552 O O . PRO A 1 74 ? 3.120 5.291 5.022 1.00 90.00 74 PRO A O 1
ATOM 555 N N . TRP A 1 75 ? 4.208 4.173 6.633 1.00 92.88 75 TRP A N 1
ATOM 556 C CA . TRP A 1 75 ? 3.636 4.941 7.729 1.00 92.88 75 TRP A CA 1
ATOM 557 C C . TRP A 1 75 ? 4.061 6.408 7.697 1.00 92.88 75 TRP A C 1
ATOM 559 O O . TRP A 1 75 ? 3.199 7.278 7.774 1.00 92.88 75 TRP A O 1
ATOM 569 N N . GLU A 1 76 ? 5.352 6.689 7.494 1.00 89.44 76 GLU A N 1
ATOM 570 C CA . GLU A 1 76 ? 5.871 8.055 7.331 1.00 89.44 76 GLU A CA 1
ATOM 571 C C . GLU A 1 76 ? 5.126 8.847 6.245 1.00 89.44 76 GLU A C 1
ATOM 573 O O . GLU A 1 76 ? 4.938 10.052 6.389 1.00 89.44 76 GLU A O 1
ATOM 578 N N . TYR A 1 77 ? 4.708 8.185 5.158 1.00 84.62 77 TYR A N 1
ATOM 579 C CA . TYR A 1 77 ? 3.959 8.821 4.068 1.00 84.62 77 TYR A CA 1
ATOM 580 C C . TYR A 1 77 ? 2.479 9.049 4.389 1.00 84.62 77 TYR A C 1
ATOM 582 O O . TYR A 1 77 ? 1.895 10.012 3.891 1.00 84.62 77 TYR A O 1
ATOM 590 N N . ALA A 1 78 ? 1.865 8.156 5.167 1.00 85.94 78 ALA A N 1
ATOM 591 C CA . ALA A 1 78 ? 0.463 8.270 5.56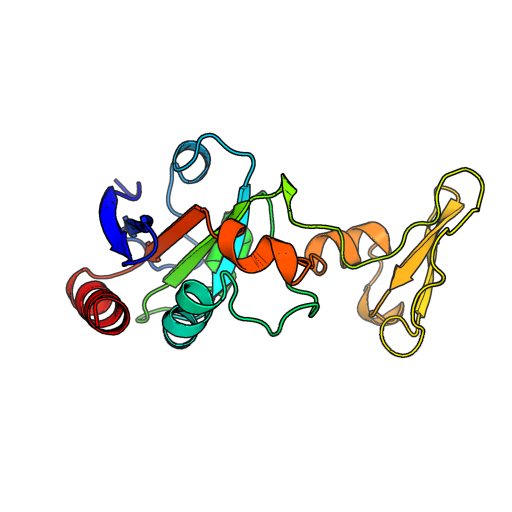6 1.00 85.94 78 ALA A CA 1
ATOM 592 C C . ALA A 1 78 ? 0.262 9.288 6.689 1.00 85.94 78 ALA A C 1
ATOM 594 O O . ALA A 1 78 ? -0.727 10.018 6.717 1.00 85.94 78 ALA A O 1
ATOM 595 N N . ALA A 1 79 ? 1.182 9.286 7.647 1.00 84.44 79 ALA A N 1
ATOM 596 C CA . ALA A 1 79 ? 1.115 10.099 8.837 1.00 84.44 79 ALA A CA 1
ATOM 597 C C . ALA A 1 79 ? 1.381 11.571 8.518 1.00 84.44 79 ALA A C 1
ATOM 599 O O . ALA A 1 79 ? 2.302 11.931 7.787 1.00 84.44 79 ALA A O 1
ATOM 600 N N . SER A 1 80 ? 0.572 12.441 9.107 1.00 79.88 80 SER A N 1
ATOM 601 C CA . SER A 1 80 ? 0.755 13.883 9.042 1.00 79.88 80 SER A CA 1
ATOM 602 C C . SER A 1 80 ? 0.341 14.485 10.375 1.00 79.88 80 SER A C 1
ATOM 604 O O . SER A 1 80 ? -0.634 14.044 10.986 1.00 79.88 80 SER A O 1
ATOM 606 N N . ASP A 1 81 ? 1.086 15.486 10.840 1.00 72.81 81 ASP A N 1
ATOM 607 C CA . ASP A 1 81 ? 0.799 16.125 12.119 1.00 72.81 81 ASP A CA 1
ATOM 608 C C . ASP A 1 81 ? -0.621 16.711 12.119 1.00 72.81 81 ASP A C 1
ATOM 610 O O . ASP A 1 81 ? -0.952 17.613 11.350 1.00 72.81 81 ASP A O 1
ATOM 614 N N . GLY A 1 82 ? -1.468 16.188 13.009 1.00 70.25 82 GLY A N 1
ATOM 615 C CA . GLY A 1 82 ? -2.847 16.646 13.186 1.00 70.25 82 GLY A CA 1
ATOM 616 C C . GLY A 1 82 ? -3.889 16.001 12.266 1.00 70.25 82 GLY A C 1
ATOM 617 O O . GLY A 1 82 ? -5.050 16.402 12.351 1.00 70.25 82 GLY A O 1
ATOM 618 N N . ALA A 1 83 ? -3.518 15.012 11.445 1.00 80.00 83 ALA A N 1
ATOM 619 C CA . ALA A 1 83 ? -4.448 14.251 10.609 1.00 80.00 83 ALA A CA 1
ATOM 620 C C . ALA A 1 83 ? -4.348 12.732 10.867 1.00 80.00 83 ALA A C 1
ATOM 622 O O . ALA A 1 83 ? -3.276 12.239 11.232 1.00 80.00 83 ALA A O 1
ATOM 623 N N . PRO A 1 84 ? -5.436 11.965 10.662 1.00 84.88 84 PRO A N 1
ATOM 624 C CA . PRO A 1 84 ? -5.376 10.512 10.742 1.00 84.88 84 PRO A CA 1
ATOM 625 C C . PRO A 1 84 ? -4.443 9.908 9.689 1.00 84.88 84 PRO A C 1
ATOM 627 O O . PRO A 1 84 ? -4.521 10.249 8.509 1.00 84.88 84 PRO A O 1
ATOM 630 N N . ALA A 1 85 ? -3.607 8.964 10.116 1.00 90.94 85 ALA A N 1
ATOM 631 C CA . ALA A 1 85 ? -2.777 8.156 9.226 1.00 90.94 85 ALA A CA 1
ATOM 632 C C . ALA A 1 85 ? -3.551 6.904 8.803 1.00 90.94 85 ALA A C 1
ATOM 634 O O . ALA A 1 85 ? -4.214 6.291 9.640 1.00 90.94 85 ALA A O 1
ATOM 635 N N . VAL A 1 86 ? -3.449 6.478 7.545 1.00 93.44 86 VAL A N 1
ATOM 636 C CA . VAL A 1 86 ? -4.058 5.222 7.087 1.00 93.44 86 VAL A CA 1
ATOM 637 C C . VAL A 1 86 ? -3.010 4.332 6.441 1.00 93.44 86 VAL A C 1
ATOM 639 O O . VAL A 1 86 ? -2.305 4.731 5.517 1.00 93.44 86 VAL A O 1
ATOM 642 N N . LEU A 1 87 ? -2.936 3.097 6.924 1.00 95.75 87 LEU A N 1
ATOM 643 C CA . LEU A 1 87 ? -2.066 2.062 6.401 1.00 95.75 87 LEU A CA 1
ATOM 644 C C . LEU A 1 87 ? -2.915 0.897 5.896 1.00 95.75 87 LEU A C 1
ATOM 646 O O . LEU A 1 87 ? -3.622 0.250 6.669 1.00 95.75 87 LEU A O 1
ATOM 650 N N . LEU A 1 88 ? -2.824 0.619 4.602 1.00 95.81 88 LEU A N 1
ATOM 651 C CA . LEU A 1 88 ? -3.360 -0.594 4.004 1.00 95.81 88 LEU A CA 1
ATOM 652 C C . LEU A 1 88 ? -2.378 -1.742 4.240 1.00 95.81 88 LEU A C 1
ATOM 654 O O . LEU A 1 88 ? -1.167 -1.576 4.063 1.00 95.81 88 LEU A O 1
ATOM 658 N N . VAL A 1 89 ? -2.912 -2.899 4.614 1.00 96.19 89 VAL A N 1
ATOM 659 C CA . VAL A 1 89 ? -2.192 -4.170 4.684 1.00 96.19 89 VAL A CA 1
ATOM 660 C C . VAL A 1 89 ? -2.679 -5.017 3.518 1.00 96.19 89 VAL A C 1
ATOM 662 O O . VAL A 1 89 ? -3.834 -5.437 3.498 1.00 96.19 89 VAL A O 1
ATOM 665 N N . LEU A 1 90 ? -1.812 -5.222 2.535 1.00 95.06 90 LEU A N 1
ATOM 666 C CA . LEU A 1 90 ? -2.112 -5.893 1.277 1.00 95.06 90 LEU A CA 1
ATOM 667 C C . LEU A 1 90 ? -1.493 -7.290 1.248 1.00 95.06 90 LEU A C 1
ATOM 669 O O . LEU A 1 90 ? -0.412 -7.496 1.799 1.00 95.06 90 LEU A O 1
ATOM 673 N N . ASP A 1 91 ? -2.136 -8.231 0.570 1.00 94.06 91 ASP A N 1
ATOM 674 C CA . ASP A 1 91 ? -1.599 -9.570 0.357 1.00 94.06 91 ASP A CA 1
ATOM 675 C C . ASP A 1 91 ? -0.436 -9.534 -0.640 1.00 94.06 91 ASP A C 1
ATOM 677 O O . ASP A 1 91 ? -0.594 -9.183 -1.814 1.00 94.06 91 ASP A O 1
ATOM 681 N N . ARG A 1 92 ? 0.760 -9.916 -0.179 1.00 91.62 92 ARG A N 1
ATOM 682 C CA . ARG A 1 92 ? 1.952 -9.966 -1.029 1.00 91.62 92 ARG A CA 1
ATOM 683 C C . ARG A 1 92 ? 1.799 -10.974 -2.168 1.00 91.62 92 ARG A C 1
ATOM 685 O O . ARG A 1 92 ? 2.426 -10.773 -3.208 1.00 91.62 92 ARG A O 1
ATOM 692 N N . ALA A 1 93 ? 1.007 -12.032 -1.995 1.00 91.81 93 ALA A N 1
ATOM 693 C CA . ALA A 1 93 ? 0.888 -13.124 -2.959 1.00 91.81 93 ALA A CA 1
ATOM 694 C C . ALA A 1 93 ? 0.183 -12.718 -4.262 1.00 91.81 93 ALA A C 1
ATOM 696 O O . ALA A 1 93 ? 0.430 -13.333 -5.296 1.00 91.81 93 ALA A O 1
ATOM 697 N N . VAL A 1 94 ? -0.660 -11.682 -4.224 1.00 90.25 94 VAL A N 1
ATOM 698 C CA . VAL A 1 94 ? -1.393 -11.178 -5.403 1.00 90.25 94 VAL A CA 1
ATOM 699 C C . VAL A 1 94 ? -0.786 -9.906 -5.996 1.00 90.25 94 VAL A C 1
ATOM 701 O O . VAL A 1 94 ? -1.292 -9.371 -6.983 1.00 90.25 94 VAL A O 1
ATOM 704 N N . ALA A 1 95 ? 0.290 -9.409 -5.384 1.00 88.38 95 ALA A N 1
ATOM 705 C CA . ALA A 1 95 ? 1.037 -8.262 -5.860 1.00 88.38 95 ALA A CA 1
ATOM 706 C C . ALA A 1 95 ? 2.249 -8.723 -6.672 1.00 88.38 95 ALA A C 1
ATOM 708 O O . ALA A 1 95 ? 3.026 -9.589 -6.266 1.00 88.38 95 ALA A O 1
ATOM 709 N N . GLU A 1 96 ? 2.468 -8.076 -7.799 1.00 84.81 96 GLU A N 1
ATOM 710 C CA . GLU A 1 96 ? 3.609 -8.335 -8.668 1.00 84.81 96 GLU A CA 1
ATOM 711 C C . GLU A 1 96 ? 4.484 -7.089 -8.740 1.00 84.81 96 GLU A C 1
ATOM 713 O O . GLU A 1 96 ? 4.004 -5.971 -8.541 1.00 84.81 96 GLU A O 1
ATOM 718 N N . ARG A 1 97 ? 5.781 -7.265 -9.004 1.00 81.62 97 ARG A N 1
ATOM 719 C CA . ARG A 1 97 ? 6.667 -6.119 -9.201 1.00 81.62 97 ARG A CA 1
ATOM 720 C C . ARG A 1 97 ? 6.260 -5.403 -10.482 1.00 81.62 97 ARG A C 1
ATOM 722 O O . ARG A 1 97 ? 6.154 -6.017 -11.532 1.00 81.62 97 ARG A O 1
ATOM 729 N N . SER A 1 98 ? 6.066 -4.094 -10.397 1.00 75.81 98 SER A N 1
ATOM 730 C CA . SER A 1 98 ? 5.670 -3.275 -11.537 1.00 75.81 98 SER A CA 1
ATOM 731 C C . SER A 1 98 ? 6.847 -2.920 -12.441 1.00 75.81 98 SER A C 1
ATOM 733 O O . SER A 1 98 ? 6.739 -1.956 -13.185 1.00 75.81 98 SER A O 1
ATOM 735 N N . PHE A 1 99 ? 7.989 -3.587 -12.334 1.00 73.56 99 PHE A N 1
ATOM 736 C CA . PHE A 1 99 ? 9.123 -3.413 -13.231 1.00 73.56 99 PHE A CA 1
ATOM 737 C C . PHE A 1 99 ? 9.453 -4.768 -13.833 1.00 73.56 99 PHE A C 1
ATOM 739 O O . PHE A 1 99 ? 9.266 -5.802 -13.191 1.00 73.56 99 PHE A O 1
ATOM 746 N N . PHE A 1 100 ? 9.918 -4.755 -15.075 1.00 68.75 100 PHE A N 1
ATOM 747 C CA . PHE A 1 100 ? 10.169 -5.984 -15.809 1.00 68.75 100 PHE A CA 1
ATOM 748 C C . PHE A 1 100 ? 11.641 -6.369 -15.698 1.00 68.75 100 PHE A C 1
ATOM 750 O O . PHE A 1 100 ? 12.506 -5.570 -16.064 1.00 68.75 100 PHE A O 1
ATOM 757 N N . LEU A 1 101 ? 11.889 -7.591 -15.232 1.00 64.81 101 LEU A N 1
ATOM 758 C CA . LEU A 1 101 ? 13.144 -8.316 -15.400 1.00 64.81 101 LEU A CA 1
ATOM 759 C C . LEU A 1 101 ? 12.844 -9.477 -16.359 1.00 64.81 101 LEU A C 1
ATOM 761 O O . LEU A 1 101 ? 11.942 -10.255 -16.048 1.00 64.81 101 LEU A O 1
ATOM 765 N N . PRO A 1 102 ? 13.515 -9.604 -17.516 1.00 58.66 102 PRO A N 1
ATOM 766 C CA . PRO A 1 102 ? 13.394 -10.804 -18.329 1.00 58.66 102 PRO A CA 1
ATOM 767 C C . PRO A 1 102 ? 13.883 -12.022 -17.542 1.00 58.66 102 PRO A C 1
ATOM 769 O O . PRO A 1 102 ? 14.847 -11.919 -16.783 1.00 58.66 102 PRO A O 1
ATOM 772 N N . ASP A 1 103 ? 13.247 -13.171 -17.765 1.00 56.41 103 ASP A N 1
ATOM 773 C CA . ASP A 1 103 ? 13.699 -14.459 -17.235 1.00 56.41 103 ASP A CA 1
ATOM 774 C C . ASP A 1 103 ? 15.161 -14.738 -17.652 1.00 56.41 103 ASP A C 1
ATOM 776 O O . ASP A 1 103 ? 15.624 -14.224 -18.675 1.00 56.41 103 ASP A O 1
ATOM 780 N N . GLU A 1 104 ? 15.884 -15.578 -16.894 1.00 52.00 104 GLU A N 1
ATOM 781 C CA . GLU A 1 104 ? 17.322 -15.876 -17.092 1.00 52.00 104 GLU A CA 1
ATOM 782 C C . GLU A 1 104 ? 17.685 -16.316 -18.530 1.00 52.00 104 GLU A C 1
ATOM 784 O O . GLU A 1 104 ? 18.810 -16.096 -18.978 1.00 52.00 104 GLU A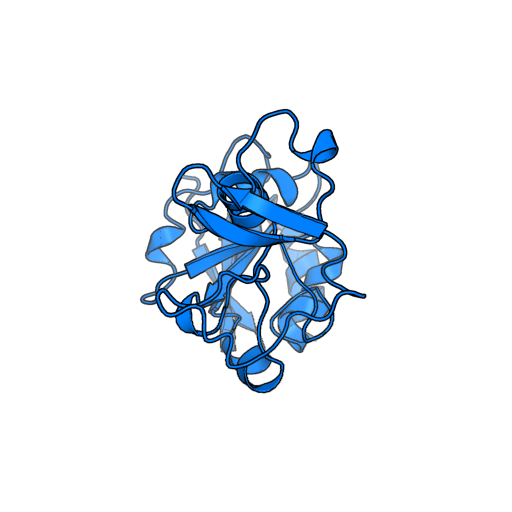 O 1
ATOM 789 N N . ASP A 1 105 ? 16.728 -16.864 -19.287 1.00 55.34 105 ASP A N 1
ATOM 790 C CA . ASP A 1 105 ? 16.894 -17.291 -20.684 1.00 55.34 105 ASP A CA 1
ATOM 791 C C . ASP A 1 105 ? 16.641 -16.173 -21.725 1.00 55.34 105 ASP A C 1
ATOM 793 O O . ASP A 1 105 ? 16.634 -16.424 -22.933 1.00 55.34 105 ASP A O 1
ATOM 797 N N . GLY A 1 106 ? 16.385 -14.930 -21.297 1.00 48.41 106 GLY A N 1
ATOM 798 C CA . GLY A 1 106 ? 16.048 -13.802 -22.177 1.00 48.41 106 GLY A CA 1
ATOM 799 C C . GLY A 1 106 ? 14.674 -13.921 -22.854 1.00 48.41 106 GLY A C 1
ATOM 800 O O . GLY A 1 106 ? 14.321 -13.106 -23.710 1.00 48.41 106 GLY A O 1
ATOM 801 N N . ALA A 1 107 ? 13.881 -14.925 -22.477 1.00 42.94 107 ALA A N 1
ATOM 802 C CA . ALA A 1 107 ? 12.541 -15.153 -22.988 1.00 42.94 107 ALA A CA 1
ATOM 803 C C . ALA A 1 107 ? 11.530 -14.316 -22.198 1.00 42.94 107 ALA A C 1
ATOM 805 O O . ALA A 1 107 ? 10.827 -14.808 -21.324 1.00 42.94 107 ALA A O 1
ATOM 806 N N . ALA A 1 108 ? 11.420 -13.032 -22.529 1.00 49.06 108 ALA A N 1
ATOM 807 C CA . ALA A 1 108 ? 10.257 -12.260 -22.125 1.00 49.06 108 ALA A CA 1
ATOM 808 C C . ALA A 1 108 ? 9.013 -12.878 -22.789 1.00 49.06 108 ALA A C 1
ATOM 810 O O . ALA A 1 108 ? 8.760 -12.642 -23.970 1.00 49.06 108 ALA A O 1
ATOM 811 N N . ALA A 1 109 ? 8.216 -13.665 -22.058 1.00 48.75 109 ALA A N 1
ATOM 812 C CA . ALA A 1 109 ? 6.920 -14.129 -22.566 1.00 48.75 109 ALA A CA 1
ATOM 813 C C . ALA A 1 109 ? 5.991 -12.943 -22.918 1.00 48.75 109 ALA A C 1
ATOM 815 O O . ALA A 1 109 ? 5.041 -13.100 -23.685 1.00 48.75 109 ALA A O 1
ATOM 816 N N . ILE A 1 110 ? 6.282 -11.748 -22.385 1.00 53.75 110 ILE A N 1
ATOM 817 C CA . ILE A 1 110 ? 5.561 -10.499 -22.626 1.00 53.75 110 ILE A CA 1
ATOM 818 C C . ILE A 1 110 ? 6.585 -9.365 -22.777 1.00 53.75 110 ILE A C 1
ATOM 820 O O . ILE A 1 110 ? 7.354 -9.098 -21.858 1.00 53.75 110 ILE A O 1
ATOM 824 N N . ALA A 1 111 ? 6.605 -8.686 -23.927 1.00 59.47 111 ALA A N 1
ATOM 825 C CA . ALA A 1 111 ? 7.426 -7.489 -24.115 1.00 59.47 111 ALA A CA 1
ATOM 826 C C . ALA A 1 111 ? 6.869 -6.313 -23.279 1.00 59.47 111 ALA A C 1
ATOM 828 O O . ALA A 1 111 ? 5.650 -6.121 -23.260 1.00 59.47 111 ALA A O 1
ATOM 829 N N . PRO A 1 112 ? 7.718 -5.501 -22.621 1.00 69.12 112 PRO A N 1
ATOM 830 C CA . PRO A 1 112 ? 7.261 -4.382 -21.800 1.00 69.12 112 PRO A CA 1
ATOM 831 C C . PRO A 1 112 ? 6.639 -3.278 -22.664 1.00 69.12 112 PRO A C 1
ATOM 833 O O . PRO A 1 112 ? 7.203 -2.879 -23.687 1.00 69.12 112 PRO A O 1
ATOM 836 N N . ASP A 1 113 ? 5.501 -2.734 -22.229 1.00 73.69 113 ASP A N 1
ATOM 837 C CA . ASP A 1 113 ? 4.878 -1.579 -22.877 1.00 73.69 113 ASP A CA 1
ATOM 838 C C . ASP A 1 113 ? 5.756 -0.331 -22.688 1.00 73.69 113 ASP A C 1
ATOM 840 O O . ASP A 1 113 ? 5.843 0.228 -21.595 1.00 73.69 113 ASP A O 1
ATOM 844 N N . LYS A 1 114 ? 6.407 0.129 -23.762 1.00 77.94 114 LYS A N 1
ATOM 845 C CA . LYS A 1 114 ? 7.311 1.292 -23.734 1.00 77.94 114 LYS A CA 1
ATOM 846 C C . LYS A 1 114 ? 6.601 2.631 -23.515 1.00 77.94 114 LYS A C 1
ATOM 848 O O . LYS A 1 114 ? 7.278 3.616 -23.232 1.00 77.94 114 LYS A O 1
ATOM 853 N N . SER A 1 115 ? 5.272 2.689 -23.617 1.00 76.19 115 SER A N 1
ATOM 854 C CA . SER A 1 115 ? 4.512 3.872 -23.197 1.00 76.19 115 SER A CA 1
ATOM 855 C C . SER A 1 115 ? 4.447 3.999 -21.670 1.00 76.19 115 SER A C 1
ATOM 857 O O . SER A 1 115 ? 4.419 5.112 -21.148 1.00 76.19 115 SER A O 1
ATOM 859 N N . VAL A 1 116 ? 4.506 2.867 -20.960 1.00 71.69 116 VAL A N 1
ATOM 860 C CA . VAL A 1 116 ? 4.531 2.788 -19.494 1.00 71.69 116 VAL A CA 1
ATOM 861 C C . VAL A 1 116 ? 5.971 2.720 -18.976 1.00 71.69 116 VAL A C 1
ATOM 863 O O . VAL A 1 116 ? 6.298 3.374 -17.992 1.00 71.69 116 VAL A O 1
ATOM 866 N N . TYR A 1 117 ? 6.856 1.998 -19.668 1.00 77.50 117 TYR A N 1
ATOM 867 C CA . TYR A 1 117 ? 8.267 1.789 -19.316 1.00 77.50 117 TYR A CA 1
ATOM 868 C C . TYR A 1 117 ? 9.205 2.365 -20.385 1.00 77.50 117 TYR A C 1
ATOM 870 O O . TYR A 1 117 ? 9.826 1.613 -21.146 1.00 77.50 117 TYR A O 1
ATOM 878 N N . PRO A 1 118 ? 9.317 3.699 -20.488 1.00 81.25 118 PRO A N 1
ATOM 879 C CA . PRO A 1 118 ? 10.104 4.342 -21.538 1.00 81.25 118 PRO A CA 1
ATOM 880 C C . PRO A 1 118 ? 11.615 4.122 -21.392 1.00 81.25 118 PRO A C 1
ATOM 882 O O . PRO A 1 118 ? 12.353 4.365 -22.346 1.00 81.25 118 PRO A O 1
ATOM 885 N N . TYR A 1 119 ? 12.087 3.663 -20.229 1.00 83.25 119 TYR A N 1
ATOM 886 C CA . TYR A 1 119 ? 13.507 3.487 -19.951 1.00 83.25 119 TYR A CA 1
ATOM 887 C C . TYR A 1 119 ? 13.892 2.020 -19.754 1.00 83.25 119 TYR A C 1
ATOM 889 O O . TYR A 1 119 ? 13.085 1.172 -19.371 1.00 83.25 119 TYR A O 1
ATOM 897 N N . GLU A 1 120 ? 15.159 1.730 -20.026 1.00 83.94 120 GLU A N 1
ATOM 898 C CA . GLU A 1 120 ? 15.751 0.403 -19.929 1.00 83.94 120 GLU A CA 1
ATOM 899 C C . GLU A 1 120 ? 17.208 0.527 -19.496 1.00 83.94 120 GLU A C 1
ATOM 901 O O . GLU A 1 120 ? 17.950 1.347 -20.047 1.00 83.94 120 GLU A O 1
ATOM 906 N N . TYR A 1 121 ? 17.613 -0.278 -18.518 1.00 79.69 121 TYR A N 1
ATOM 907 C CA . TYR A 1 121 ? 18.981 -0.309 -18.016 1.00 79.69 121 TYR A CA 1
ATOM 908 C C . TYR A 1 121 ? 19.450 -1.741 -17.815 1.00 79.69 121 TYR A C 1
ATOM 910 O O . TYR A 1 121 ? 18.669 -2.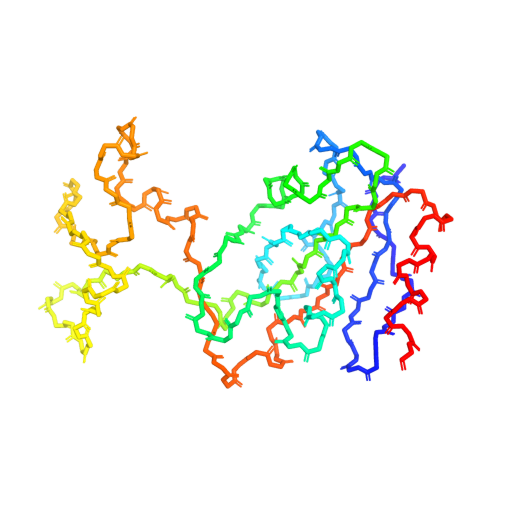611 -17.453 1.00 79.69 121 TYR A O 1
ATOM 918 N N . THR A 1 122 ? 20.746 -1.961 -17.999 1.00 77.12 122 THR A N 1
ATOM 919 C CA . THR A 1 122 ? 21.420 -3.177 -17.543 1.00 77.12 122 THR A CA 1
ATOM 920 C C . THR A 1 122 ? 22.055 -2.884 -16.187 1.00 77.12 122 THR A C 1
ATOM 922 O O . THR A 1 122 ? 22.861 -1.949 -16.081 1.00 77.12 122 THR A O 1
ATOM 925 N N . ASP A 1 123 ? 21.666 -3.637 -15.161 1.00 70.75 123 ASP A N 1
ATOM 926 C CA . ASP A 1 123 ? 22.272 -3.571 -13.832 1.00 70.75 123 ASP A CA 1
ATOM 927 C C . ASP A 1 123 ? 23.626 -4.317 -13.811 1.00 70.75 123 ASP A C 1
ATOM 929 O O . ASP A 1 123 ? 24.052 -4.933 -14.792 1.00 70.75 123 ASP A O 1
ATOM 933 N N . ALA A 1 124 ? 24.378 -4.184 -12.714 1.00 71.38 124 ALA A N 1
ATOM 934 C CA . ALA A 1 124 ? 25.763 -4.666 -12.626 1.00 71.38 124 ALA A CA 1
ATOM 935 C C . ALA A 1 124 ? 25.902 -6.200 -12.696 1.00 71.38 124 ALA A C 1
ATOM 937 O O . ALA A 1 124 ? 26.978 -6.706 -13.010 1.00 71.38 124 ALA A O 1
ATOM 938 N N . ASP A 1 125 ? 24.825 -6.922 -12.399 1.00 70.88 125 ASP A N 1
ATOM 939 C CA . ASP A 1 125 ? 24.704 -8.378 -12.482 1.00 70.88 125 ASP A CA 1
ATOM 940 C C . ASP A 1 125 ? 24.351 -8.877 -13.898 1.00 70.88 125 ASP A C 1
ATOM 942 O O . ASP A 1 125 ? 24.331 -10.083 -14.132 1.00 70.88 125 ASP A O 1
ATOM 946 N N . GLY A 1 126 ? 24.116 -7.968 -14.851 1.00 73.12 126 GLY A N 1
ATOM 947 C CA . GLY A 1 126 ? 23.714 -8.291 -16.221 1.00 73.12 126 GLY A CA 1
ATOM 948 C C . GLY A 1 126 ? 22.200 -8.351 -16.434 1.00 73.12 126 GLY A C 1
ATOM 949 O O . GLY A 1 126 ? 21.769 -8.511 -17.577 1.00 73.12 126 GLY A O 1
ATOM 950 N N . SER A 1 127 ? 21.396 -8.169 -15.383 1.00 72.94 127 SER A N 1
ATOM 951 C CA . SER A 1 127 ? 19.937 -8.133 -15.475 1.00 72.94 127 SER A CA 1
ATOM 952 C C . SER A 1 127 ? 19.472 -6.893 -16.242 1.00 72.94 127 SER A C 1
ATOM 954 O O . SER A 1 127 ? 19.945 -5.780 -15.996 1.00 72.94 127 SER A O 1
ATOM 956 N N . VAL A 1 128 ? 18.528 -7.061 -17.171 1.00 76.62 128 VAL A N 1
ATOM 957 C CA . VAL A 1 128 ? 17.879 -5.936 -17.862 1.00 76.62 128 VAL A CA 1
ATOM 958 C C . VAL A 1 128 ? 16.637 -5.529 -17.080 1.00 76.62 128 VAL A C 1
ATOM 960 O O . VAL A 1 128 ? 15.784 -6.359 -16.794 1.00 76.62 128 VAL A O 1
ATOM 963 N N . VAL A 1 129 ? 16.521 -4.247 -16.750 1.00 76.06 129 VAL A N 1
ATOM 964 C CA . VAL A 1 129 ? 15.381 -3.672 -16.035 1.00 76.06 129 VAL A CA 1
ATOM 965 C C . VAL A 1 129 ? 14.665 -2.697 -16.953 1.00 76.06 129 VAL A C 1
ATOM 967 O O . VAL A 1 129 ? 15.278 -1.742 -17.436 1.00 76.06 129 VAL A O 1
ATOM 970 N N . HIS A 1 130 ? 13.362 -2.885 -17.158 1.00 79.25 130 HIS A N 1
ATOM 971 C CA . HIS A 1 130 ? 12.523 -1.870 -17.799 1.00 79.25 130 HIS A CA 1
ATOM 972 C C . HIS A 1 130 ? 11.751 -1.088 -16.742 1.00 79.25 130 HIS A C 1
ATOM 974 O O . HIS A 1 130 ? 11.099 -1.667 -15.872 1.00 79.25 130 HIS A O 1
ATOM 980 N N . THR A 1 131 ? 11.859 0.237 -16.815 1.00 76.75 131 THR A N 1
ATOM 981 C CA . THR A 1 131 ? 11.542 1.134 -15.703 1.00 76.75 131 THR A CA 1
ATOM 982 C C . THR A 1 131 ? 10.870 2.421 -16.167 1.00 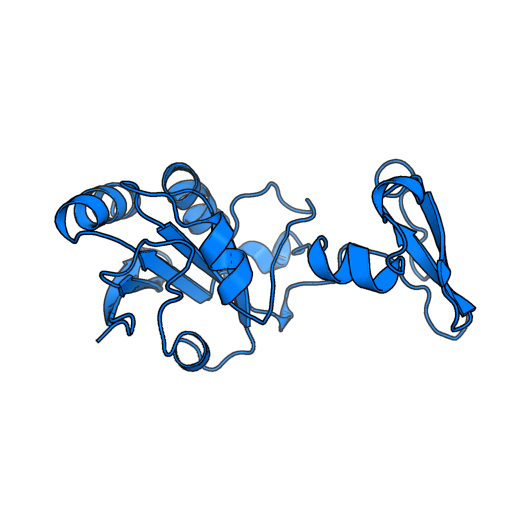76.75 131 THR A C 1
ATOM 984 O O . THR A 1 131 ? 11.045 2.889 -17.297 1.00 76.75 131 THR A O 1
ATOM 987 N N . ARG A 1 132 ? 10.080 3.003 -15.260 1.00 77.44 132 ARG A N 1
ATOM 988 C CA . ARG A 1 132 ? 9.456 4.327 -15.416 1.00 77.44 132 ARG A CA 1
ATOM 989 C C . ARG A 1 132 ? 10.428 5.475 -15.144 1.00 77.44 132 ARG A C 1
ATOM 991 O O . ARG A 1 132 ? 10.148 6.613 -15.519 1.00 77.44 132 ARG A O 1
ATOM 998 N N . PHE A 1 133 ? 11.554 5.203 -14.487 1.00 77.06 133 PHE A N 1
ATOM 999 C CA . PHE A 1 133 ? 12.474 6.228 -14.012 1.00 77.06 133 PHE A CA 1
ATOM 1000 C C . PHE A 1 133 ? 13.624 6.463 -14.989 1.00 77.06 133 PHE A C 1
ATOM 1002 O O . PHE A 1 133 ? 14.276 5.535 -15.474 1.00 77.06 133 PHE A O 1
ATOM 1009 N N . ASN A 1 134 ? 13.920 7.736 -15.252 1.00 79.69 134 ASN A N 1
ATOM 1010 C CA . ASN A 1 134 ? 15.137 8.092 -15.968 1.00 79.69 134 ASN A CA 1
ATOM 1011 C C . ASN A 1 134 ? 16.369 7.874 -15.057 1.00 79.69 134 ASN A C 1
ATOM 1013 O O . ASN A 1 134 ? 16.279 7.973 -13.834 1.00 79.69 134 ASN A O 1
ATOM 1017 N N . ARG A 1 135 ? 17.541 7.597 -15.643 1.00 73.00 135 ARG A N 1
ATOM 1018 C CA . ARG A 1 135 ? 18.757 7.242 -14.886 1.00 73.00 135 ARG A CA 1
ATOM 1019 C C . ARG A 1 135 ? 19.237 8.382 -13.991 1.00 73.00 135 ARG A C 1
ATOM 1021 O O . ARG A 1 135 ? 19.824 8.149 -12.940 1.00 73.00 135 ARG A O 1
ATOM 1028 N N . GLU A 1 136 ? 18.960 9.617 -14.394 1.00 73.31 136 GLU A N 1
ATOM 1029 C CA . GLU A 1 136 ? 19.287 10.820 -13.629 1.00 73.31 136 GLU A CA 1
ATOM 1030 C C . GLU A 1 136 ? 18.444 10.947 -12.348 1.00 73.31 136 GLU A C 1
ATOM 1032 O O . GLU A 1 136 ? 18.972 11.350 -11.309 1.00 73.31 136 GLU A O 1
ATOM 1037 N N . ALA A 1 137 ? 17.168 10.537 -12.368 1.00 68.06 137 ALA A N 1
ATOM 1038 C CA . ALA A 1 137 ? 16.322 10.498 -11.173 1.00 68.06 137 ALA A CA 1
ATOM 1039 C C . ALA A 1 137 ? 16.770 9.432 -10.169 1.00 68.06 137 ALA A C 1
ATOM 1041 O O . ALA A 1 137 ? 16.487 9.576 -8.980 1.00 68.06 137 ALA A O 1
ATOM 1042 N N . LEU A 1 138 ? 17.512 8.410 -10.613 1.00 68.19 138 LEU A N 1
ATOM 1043 C CA . LEU A 1 138 ? 18.020 7.354 -9.736 1.00 68.19 138 LEU A CA 1
ATOM 1044 C C . LEU A 1 138 ? 19.115 7.851 -8.777 1.00 68.19 138 LEU A C 1
ATOM 1046 O O . LEU A 1 138 ? 19.403 7.175 -7.796 1.00 68.19 138 LEU A O 1
ATOM 1050 N N . ARG A 1 139 ? 19.726 9.026 -9.020 1.00 68.94 139 ARG A N 1
ATOM 1051 C CA . ARG A 1 139 ? 20.756 9.648 -8.152 1.00 68.94 139 ARG A CA 1
ATOM 1052 C C . ARG A 1 139 ? 21.867 8.684 -7.689 1.00 68.94 139 ARG A C 1
ATOM 1054 O O . ARG A 1 139 ? 22.380 8.811 -6.581 1.00 68.94 139 ARG A O 1
ATOM 1061 N N . GLY A 1 140 ? 22.249 7.737 -8.545 1.00 66.56 140 GLY A N 1
ATOM 1062 C CA . GLY A 1 140 ? 23.283 6.736 -8.260 1.00 66.56 140 GLY A CA 1
ATOM 1063 C C . GLY A 1 140 ? 22.789 5.431 -7.623 1.00 66.56 140 GLY A C 1
ATOM 1064 O O . GLY A 1 140 ? 23.613 4.552 -7.396 1.00 66.56 140 GLY A O 1
ATOM 1065 N N . ALA A 1 141 ? 21.486 5.276 -7.364 1.00 66.62 141 ALA A N 1
ATOM 1066 C CA . ALA A 1 141 ? 20.889 3.982 -7.032 1.00 66.62 141 ALA A CA 1
ATOM 1067 C C . ALA A 1 141 ? 20.890 3.044 -8.251 1.00 66.62 141 ALA A C 1
ATOM 1069 O O . ALA A 1 141 ? 20.860 3.509 -9.398 1.00 66.62 141 ALA A O 1
ATOM 1070 N N . THR A 1 142 ? 20.912 1.730 -8.008 1.00 68.62 142 THR A N 1
ATOM 1071 C CA . THR A 1 142 ? 20.664 0.751 -9.076 1.00 68.62 142 THR A CA 1
ATOM 1072 C C . THR A 1 142 ? 19.203 0.819 -9.523 1.00 68.62 142 THR A C 1
ATOM 1074 O O . THR A 1 142 ? 18.337 1.339 -8.807 1.00 68.62 142 THR A O 1
ATOM 1077 N N . SER A 1 143 ? 18.922 0.323 -10.726 1.00 64.25 143 SER A N 1
ATOM 1078 C CA . SER A 1 143 ? 17.570 0.353 -11.292 1.00 64.25 143 SER A CA 1
ATOM 1079 C C . SER A 1 143 ? 16.641 -0.548 -10.485 1.00 64.25 143 SER A C 1
ATOM 1081 O O . SER A 1 143 ? 15.536 -0.132 -10.134 1.00 64.25 143 SER A O 1
ATOM 1083 N N . ALA A 1 144 ? 17.132 -1.738 -10.121 1.00 62.88 144 ALA A N 1
ATOM 1084 C CA . ALA A 1 144 ? 16.458 -2.654 -9.214 1.00 62.88 144 ALA A CA 1
ATOM 1085 C C . ALA A 1 144 ? 16.191 -2.028 -7.839 1.00 62.88 144 ALA A C 1
ATOM 1087 O O . ALA A 1 144 ? 15.064 -2.118 -7.358 1.00 62.88 144 ALA A O 1
ATOM 1088 N N . ASP A 1 145 ? 17.164 -1.344 -7.223 1.00 66.69 145 ASP A N 1
ATOM 1089 C CA . ASP A 1 145 ? 16.949 -0.696 -5.923 1.00 66.69 145 ASP A CA 1
ATOM 1090 C C . ASP A 1 145 ? 15.836 0.344 -6.022 1.00 66.69 145 ASP A C 1
ATOM 1092 O O . ASP A 1 145 ? 14.891 0.310 -5.240 1.00 66.69 145 ASP A O 1
ATOM 1096 N N . ALA A 1 146 ? 15.896 1.234 -7.013 1.00 66.19 146 ALA A N 1
ATOM 1097 C CA . ALA A 1 146 ? 14.906 2.288 -7.171 1.00 66.19 146 ALA A CA 1
ATOM 1098 C C . ALA A 1 146 ? 13.503 1.734 -7.449 1.00 66.19 146 ALA A C 1
ATOM 1100 O O . ALA A 1 146 ? 12.551 2.105 -6.767 1.00 66.19 146 ALA A O 1
ATOM 1101 N N . GLU A 1 147 ? 13.356 0.809 -8.394 1.00 69.00 147 GLU A N 1
ATOM 1102 C CA . GLU A 1 147 ? 12.053 0.213 -8.700 1.00 69.00 147 GLU A CA 1
ATOM 1103 C C . GLU A 1 147 ? 11.534 -0.697 -7.572 1.00 69.00 147 GLU A C 1
ATOM 1105 O O . GLU A 1 147 ? 10.322 -0.777 -7.354 1.00 69.00 147 GLU A O 1
ATOM 1110 N N . SER A 1 148 ? 12.421 -1.313 -6.776 1.00 64.31 148 SER A N 1
ATOM 1111 C CA . SER A 1 148 ? 12.025 -2.092 -5.594 1.00 64.31 148 SER A CA 1
ATOM 1112 C C . SER A 1 148 ? 11.300 -1.245 -4.546 1.00 64.31 148 SER A C 1
ATOM 1114 O O . SER A 1 148 ? 10.468 -1.791 -3.811 1.00 64.31 148 SER A O 1
ATOM 1116 N N . TYR A 1 149 ? 11.560 0.069 -4.523 1.00 62.09 149 TYR A N 1
ATOM 1117 C CA . TYR A 1 149 ? 10.797 1.017 -3.726 1.00 62.09 149 TYR A CA 1
ATOM 1118 C C . TYR A 1 149 ? 9.439 1.322 -4.372 1.00 62.09 149 TYR A C 1
ATOM 1120 O O . TYR A 1 149 ? 8.439 1.305 -3.673 1.00 62.09 149 TYR A O 1
ATOM 1128 N N . TYR A 1 150 ? 9.343 1.556 -5.684 1.00 63.88 150 TYR A N 1
ATOM 1129 C CA . TYR A 1 150 ? 8.184 2.246 -6.281 1.00 63.88 150 TYR A CA 1
ATOM 1130 C C . TYR A 1 150 ? 7.162 1.396 -7.042 1.00 63.88 150 TYR A C 1
ATOM 1132 O O . TYR A 1 150 ? 6.225 1.973 -7.608 1.00 63.88 150 TYR A O 1
ATOM 1140 N N . GLY A 1 151 ? 7.323 0.077 -7.116 1.00 71.81 151 GLY A N 1
ATOM 1141 C CA . GLY A 1 151 ? 6.586 -0.675 -8.120 1.00 71.81 151 GLY A CA 1
ATOM 1142 C C . GLY A 1 151 ? 5.982 -1.984 -7.674 1.00 71.81 151 GLY A C 1
ATOM 1143 O O . GLY A 1 151 ? 6.592 -3.029 -7.884 1.00 71.81 151 GLY A O 1
ATOM 1144 N N . TYR A 1 152 ? 4.762 -1.944 -7.150 1.00 84.88 152 TYR A N 1
ATOM 1145 C CA . TYR A 1 152 ? 3.845 -3.077 -7.214 1.00 84.88 152 TYR A CA 1
ATOM 1146 C C . TYR A 1 152 ? 2.660 -2.745 -8.110 1.00 84.88 152 TYR A C 1
ATOM 1148 O O . TYR A 1 152 ? 2.259 -1.591 -8.200 1.00 84.88 152 TYR A O 1
ATOM 1156 N N . TRP A 1 153 ? 2.087 -3.750 -8.755 1.00 86.69 153 TRP A N 1
ATOM 1157 C CA . TRP A 1 153 ? 0.741 -3.687 -9.320 1.00 86.69 153 TRP A CA 1
ATOM 1158 C C . TRP A 1 153 ? -0.064 -4.886 -8.816 1.00 86.69 153 TRP A C 1
ATOM 1160 O O . TRP A 1 153 ? 0.503 -5.888 -8.369 1.00 86.69 153 TRP A O 1
ATOM 1170 N N . ILE A 1 154 ? -1.387 -4.770 -8.857 1.00 85.12 154 ILE A N 1
ATOM 1171 C CA . ILE A 1 154 ? -2.304 -5.875 -8.579 1.00 85.12 154 ILE A CA 1
ATOM 1172 C C . ILE A 1 154 ? -3.178 -6.032 -9.815 1.00 85.12 154 ILE A C 1
ATOM 1174 O O . ILE A 1 154 ? -3.802 -5.069 -10.273 1.00 85.12 154 ILE A O 1
ATOM 1178 N N . SER A 1 155 ? -3.217 -7.247 -10.361 1.00 83.56 155 SER A N 1
ATOM 1179 C CA . SER A 1 155 ? -4.089 -7.552 -11.494 1.00 83.56 155 SER A CA 1
ATOM 1180 C C . SER A 1 155 ? -5.559 -7.338 -11.104 1.00 83.56 155 SER A C 1
ATOM 1182 O O . SER A 1 155 ? -5.952 -7.748 -10.009 1.00 83.56 155 SER A O 1
ATOM 1184 N N . PRO A 1 156 ? -6.409 -6.772 -11.987 1.00 83.94 156 PRO A N 1
ATOM 1185 C CA . PRO A 1 156 ? -7.794 -6.429 -11.651 1.00 83.94 156 PRO A CA 1
ATOM 1186 C C . PRO A 1 156 ? -8.612 -7.577 -11.043 1.00 83.94 156 PRO A C 1
ATOM 1188 O O . PRO A 1 156 ? -9.432 -7.350 -10.160 1.00 83.94 156 PRO A O 1
ATOM 1191 N N . GLN A 1 157 ? -8.364 -8.816 -11.477 1.00 84.81 157 GLN A N 1
ATOM 1192 C CA . GLN A 1 157 ? -9.045 -10.010 -10.965 1.00 84.81 157 GLN A CA 1
ATOM 1193 C C . GLN A 1 157 ? -8.749 -10.335 -9.491 1.00 84.81 157 GLN A C 1
ATOM 1195 O O . GLN A 1 157 ? -9.544 -11.030 -8.870 1.00 84.81 157 GLN A O 1
ATOM 1200 N N . TYR A 1 158 ? -7.634 -9.847 -8.938 1.00 88.88 158 TYR A N 1
ATOM 1201 C CA . TYR A 1 158 ? -7.220 -10.108 -7.556 1.00 88.88 158 TYR A CA 1
ATOM 1202 C C . TYR A 1 158 ? -7.455 -8.919 -6.621 1.00 88.88 158 TYR A C 1
ATOM 1204 O O . TYR A 1 158 ? -7.257 -9.045 -5.416 1.00 88.88 158 TYR A O 1
ATOM 1212 N N . LEU A 1 159 ? -7.897 -7.772 -7.147 1.00 86.75 159 LEU A N 1
ATOM 1213 C CA . LEU A 1 159 ? -8.194 -6.584 -6.344 1.00 86.75 159 LEU A CA 1
ATOM 1214 C C . LEU A 1 159 ? -9.151 -6.851 -5.166 1.00 86.75 159 LEU A C 1
ATOM 1216 O O . LEU A 1 159 ? -8.834 -6.397 -4.068 1.00 86.75 159 LEU A O 1
ATOM 1220 N N . PRO A 1 160 ? -10.247 -7.626 -5.321 1.00 86.06 160 PRO A N 1
ATOM 1221 C CA . PRO A 1 160 ? -11.153 -7.911 -4.204 1.00 86.06 160 PRO A CA 1
ATOM 1222 C C . PRO A 1 160 ? -10.514 -8.693 -3.048 1.00 86.06 160 PRO A C 1
ATOM 1224 O O . PRO A 1 160 ? -11.040 -8.682 -1.943 1.00 86.06 160 PRO A O 1
ATOM 1227 N N . GLU A 1 161 ? -9.405 -9.392 -3.294 1.00 87.69 161 GLU A N 1
ATOM 1228 C CA . GLU A 1 161 ? -8.717 -10.230 -2.302 1.00 87.69 161 GLU A CA 1
ATOM 1229 C C . GLU A 1 161 ? -7.428 -9.584 -1.782 1.00 87.69 161 GLU A C 1
ATOM 1231 O O . GLU A 1 161 ? -6.793 -10.104 -0.863 1.00 87.69 161 GLU A O 1
ATOM 1236 N N . ALA A 1 162 ? -7.019 -8.462 -2.378 1.00 92.19 162 ALA A N 1
ATOM 1237 C CA . ALA A 1 162 ? -5.734 -7.851 -2.096 1.00 92.19 162 ALA A CA 1
ATOM 1238 C C . ALA A 1 162 ? -5.691 -7.175 -0.728 1.00 92.19 162 ALA A C 1
ATOM 1240 O O . ALA A 1 162 ? -4.648 -7.208 -0.081 1.00 92.19 162 ALA A O 1
ATOM 1241 N N . LEU A 1 163 ? -6.786 -6.560 -0.277 1.00 94.88 163 LEU A N 1
ATOM 1242 C CA . LEU A 1 163 ? -6.823 -5.861 1.003 1.00 94.88 163 LEU A CA 1
ATOM 1243 C C . LEU A 1 163 ? -7.096 -6.844 2.146 1.00 94.88 163 LEU A C 1
ATOM 1245 O O . LEU A 1 163 ? -8.167 -7.429 2.245 1.00 94.88 163 LEU A O 1
ATOM 1249 N N . LEU A 1 164 ? -6.120 -7.005 3.037 1.00 94.69 164 LEU A N 1
ATOM 1250 C CA . LEU A 1 164 ? -6.222 -7.888 4.201 1.00 94.69 164 LEU A CA 1
ATOM 1251 C C . LEU A 1 164 ? -6.728 -7.146 5.438 1.00 94.69 164 LEU A C 1
ATOM 1253 O O . LEU A 1 164 ? -7.496 -7.692 6.232 1.00 94.69 164 LEU A O 1
ATOM 1257 N N . ALA A 1 165 ? -6.253 -5.917 5.638 1.00 95.50 165 ALA A N 1
ATOM 1258 C CA . ALA A 1 165 ? -6.626 -5.089 6.774 1.00 95.50 165 ALA A CA 1
ATOM 1259 C C . ALA A 1 165 ? -6.355 -3.603 6.512 1.00 95.50 165 ALA A C 1
ATOM 1261 O O . ALA A 1 165 ? -5.542 -3.232 5.665 1.00 95.50 165 ALA A O 1
ATOM 1262 N N . VAL A 1 166 ? -6.985 -2.755 7.322 1.00 95.44 166 VAL A N 1
ATOM 1263 C CA . VAL A 1 166 ? -6.715 -1.318 7.403 1.00 95.44 166 VAL A CA 1
ATOM 1264 C C . VAL A 1 166 ? -6.278 -0.979 8.822 1.00 95.44 166 VAL A C 1
ATOM 1266 O O . VAL A 1 166 ? -6.930 -1.376 9.786 1.00 95.44 166 VAL A O 1
ATOM 1269 N N . VAL A 1 167 ? -5.200 -0.211 8.967 1.00 95.50 167 VAL A N 1
ATOM 1270 C CA . VAL A 1 167 ? -4.775 0.371 10.244 1.00 95.50 167 VAL A CA 1
ATOM 1271 C C . VAL A 1 167 ? -4.940 1.880 10.173 1.00 95.50 167 VAL A C 1
ATOM 1273 O O . VAL A 1 167 ? -4.379 2.527 9.294 1.00 95.50 167 VAL A O 1
ATOM 1276 N N . ILE A 1 168 ? -5.690 2.442 11.115 1.00 94.44 168 ILE A N 1
ATOM 1277 C CA . ILE A 1 168 ? -5.928 3.879 11.219 1.00 94.44 168 ILE A CA 1
ATOM 1278 C C . ILE A 1 168 ? -5.212 4.408 12.462 1.00 94.44 168 ILE A C 1
ATOM 1280 O O . ILE A 1 168 ? -5.410 3.917 13.576 1.00 94.44 168 ILE A O 1
ATOM 1284 N N . GLY A 1 169 ? -4.360 5.402 12.258 1.00 92.81 169 GLY A N 1
ATOM 1285 C CA . GLY A 1 169 ? -3.622 6.115 13.284 1.00 92.81 169 GLY A CA 1
ATOM 1286 C C . GLY A 1 169 ? -4.267 7.425 13.680 1.00 92.81 169 GLY A C 1
ATOM 1287 O O . GLY A 1 169 ? -4.742 8.161 12.822 1.00 92.81 169 GLY A O 1
ATOM 1288 N N . GLY A 1 170 ? -4.210 7.749 14.967 1.00 90.44 170 GLY A N 1
ATOM 1289 C CA . GLY A 1 170 ? -4.476 9.087 15.480 1.00 90.44 170 GLY A CA 1
ATOM 1290 C C . GLY A 1 170 ? -5.480 9.147 16.623 1.00 90.44 170 GLY A C 1
ATOM 1291 O O . GLY A 1 170 ? -5.915 8.111 17.146 1.00 90.44 170 GLY A O 1
ATOM 1292 N N . PRO A 1 171 ? -5.828 10.374 17.053 1.00 87.38 171 PRO A N 1
ATOM 1293 C CA . PRO A 1 171 ? -6.780 10.604 18.129 1.00 87.38 171 PRO A CA 1
ATOM 1294 C C . PRO A 1 171 ? -8.121 9.917 17.854 1.00 87.38 171 PRO A C 1
ATOM 1296 O O . PRO A 1 171 ? -8.629 9.920 16.734 1.00 87.38 171 PRO A O 1
ATOM 1299 N N . ARG A 1 172 ? -8.702 9.298 18.886 1.00 84.88 172 ARG A N 1
ATOM 1300 C CA . ARG A 1 172 ? -9.890 8.439 18.747 1.00 84.88 172 ARG A CA 1
ATOM 1301 C C . ARG A 1 172 ? -11.109 9.175 18.177 1.00 84.88 172 ARG A C 1
ATOM 1303 O O . ARG A 1 172 ? -11.894 8.575 17.449 1.00 84.88 172 ARG A O 1
ATOM 1310 N N . ASP A 1 173 ? -11.271 10.450 18.505 1.00 85.25 173 ASP A N 1
ATOM 1311 C CA . ASP A 1 173 ? -12.315 11.337 17.984 1.00 85.25 173 ASP A CA 1
ATOM 1312 C C . ASP A 1 173 ? -12.169 11.577 16.473 1.00 85.25 173 ASP A C 1
ATOM 1314 O O . ASP A 1 173 ? -13.142 11.448 15.728 1.00 85.25 173 ASP A O 1
ATOM 1318 N N . GLN A 1 174 ? -10.945 11.824 16.001 1.00 84.69 174 GLN A N 1
ATOM 1319 C CA . GLN A 1 174 ? -10.669 11.962 14.569 1.00 84.69 174 GLN A CA 1
ATOM 1320 C C . GLN A 1 174 ? -10.872 10.636 13.829 1.00 84.69 174 GLN A C 1
ATOM 1322 O O . GLN A 1 174 ? -11.508 10.600 12.778 1.00 84.69 174 GLN A O 1
ATOM 1327 N N . VAL A 1 175 ? -10.401 9.527 14.406 1.00 84.88 175 VAL A N 1
ATOM 1328 C CA . VAL A 1 175 ? -10.567 8.192 13.813 1.00 84.88 175 VAL A CA 1
ATOM 1329 C C . VAL A 1 175 ? -12.035 7.787 13.731 1.00 84.88 175 VAL A C 1
ATOM 1331 O O . VAL A 1 175 ? -12.440 7.217 12.726 1.00 84.88 175 VAL A O 1
ATOM 1334 N N . SER A 1 176 ? -12.857 8.130 14.725 1.00 84.88 176 SER A N 1
ATOM 1335 C CA . SER A 1 176 ? -14.300 7.840 14.681 1.00 84.88 176 SER A CA 1
ATOM 1336 C C . SER A 1 176 ? -14.970 8.492 13.466 1.00 84.88 176 SER A C 1
ATOM 1338 O O . SER A 1 176 ? -15.785 7.859 12.809 1.00 84.88 176 SER A O 1
ATOM 1340 N N . THR A 1 177 ? -14.546 9.705 13.094 1.00 85.25 177 THR A N 1
ATOM 1341 C CA . THR A 1 177 ? -15.041 10.389 11.885 1.00 85.25 177 THR A CA 1
ATOM 1342 C C . THR A 1 177 ? -14.673 9.635 10.601 1.00 85.25 177 THR A C 1
ATOM 1344 O O . THR A 1 177 ? -15.479 9.562 9.676 1.00 85.25 177 THR A O 1
ATOM 1347 N N . VAL A 1 178 ? -13.472 9.050 10.544 1.00 85.56 178 VAL A N 1
ATOM 1348 C CA . VAL A 1 178 ? -13.025 8.218 9.413 1.00 85.56 178 VAL A CA 1
ATOM 1349 C C . VAL A 1 178 ? -13.777 6.885 9.378 1.00 85.56 178 VAL A C 1
ATOM 1351 O O . VAL A 1 178 ? -14.159 6.419 8.313 1.00 85.56 178 VAL A O 1
ATOM 1354 N N . LEU A 1 179 ? -14.032 6.267 10.532 1.00 82.56 179 LEU A N 1
ATOM 1355 C CA . LEU A 1 179 ? -14.802 5.023 10.609 1.00 82.56 179 LEU A CA 1
ATOM 1356 C C . LEU A 1 179 ? -16.257 5.229 10.164 1.00 82.56 179 LEU A C 1
ATOM 1358 O O . LEU A 1 179 ? -16.801 4.415 9.418 1.00 82.56 179 LEU A O 1
ATOM 1362 N N . ASP A 1 180 ? -16.871 6.345 10.552 1.00 83.69 180 ASP A N 1
ATOM 1363 C CA . ASP A 1 180 ? -18.238 6.684 10.154 1.00 83.69 180 ASP A CA 1
ATOM 1364 C C . ASP A 1 180 ? -18.380 6.922 8.640 1.00 83.69 180 ASP A C 1
ATOM 1366 O O . ASP A 1 180 ? -19.477 6.749 8.099 1.00 83.69 180 ASP A O 1
ATOM 1370 N N . SER A 1 181 ? -17.304 7.309 7.940 1.00 79.06 181 SER A N 1
ATOM 1371 C CA . SER A 1 181 ? -17.330 7.514 6.485 1.00 79.06 181 SER A CA 1
ATOM 1372 C C . SER A 1 181 ? -17.253 6.214 5.679 1.00 79.06 181 SER A C 1
ATOM 1374 O O . SER A 1 181 ? -17.597 6.226 4.499 1.00 79.06 181 SER A O 1
ATOM 1376 N N . ILE A 1 182 ? -16.838 5.108 6.305 1.00 77.88 182 ILE A N 1
ATOM 1377 C CA . ILE A 1 182 ? -16.682 3.791 5.661 1.00 77.88 182 ILE A CA 1
ATOM 1378 C C . ILE A 1 182 ? -17.709 2.755 6.140 1.00 77.88 182 ILE A C 1
ATOM 1380 O O . ILE A 1 182 ? -17.799 1.672 5.572 1.00 77.88 182 ILE A O 1
ATOM 1384 N N . ALA A 1 183 ? -18.479 3.069 7.187 1.00 66.69 183 ALA A N 1
ATOM 1385 C CA . ALA A 1 183 ? -19.541 2.218 7.730 1.00 66.69 183 ALA A CA 1
ATOM 1386 C C . ALA A 1 183 ? -20.924 2.449 7.079 1.00 66.69 183 ALA A C 1
ATOM 1388 O O . ALA A 1 183 ? -21.917 1.877 7.534 1.00 66.69 183 ALA A O 1
ATOM 1389 N N . ARG A 1 184 ? -21.007 3.305 6.056 1.00 52.16 184 ARG A N 1
ATOM 1390 C CA . ARG A 1 184 ? -22.229 3.629 5.300 1.00 52.16 184 ARG A CA 1
ATOM 1391 C C . ARG A 1 184 ? -22.180 3.020 3.910 1.00 52.16 184 ARG A C 1
ATOM 1393 O O . ARG A 1 184 ? -23.268 2.642 3.428 1.00 52.16 184 ARG A O 1
#

Organism: NCBI:txid47312

Foldseek 3Di:
DFAWDFPDAFPLGATETEGAAQALQDDRPPPVVPDPAQWKKAKDELVQVLVCLVQVHSDPAPDWFFIHSDHSNNSSVQGDVPGKIKMFIWHPVQKDQQKDWQDPVNDPVDDDDCVQQVDWDQFPVRIIIGHPDDPVVCVPPTRCVVSVGTGIHGHSVCRSVTTRHMYMYHDPVNVVVSVVVRRD

pLDDT: mean 81.76, std 11.56, range [42.94, 96.19]

Secondary structure (DSSP, 8-state):
----EEEEE-TT--EEEEES---TT-PPTTGGGS-SS-EEEEEEEGGGHHHHHHHSSSS-TT--B--BSSSHHHHHHH-BTTB-EEEEEEEGGGEEESSB---TTS--SS---TTT--EEEE-TTS-EEEESS-TTTTTT--HHHHHHHH-EEE-GGGHHHHEEEEEEES-HHHHHHHHHHH--

Sequence (184 aa):
MNAPQLVGHTSDGTAVWHTGTASPSDTPKGLYTLTARDALYRGIKAEQLTQAITFGIDVPPGEPFFASQLPDKPWEYAASDGAPAVLLVLDRAVAERSFFLPDEDGAAAIAPDKSVYPYEYTDADGSVVHTRFNREALRGATSADAESYYGYWISPQYLPEALLAVVIGGPRDQVSTVLDSIAR

=== Feature glossary ===
A reading guide for the features in this record.

Start from the sequence.

  · Sequence gives the chain of amino acids in standard one-letter code (A=alanine, C=cysteine, …, Y=tyrosine), read N→C. It is the only feature that is directly encoded by the gene; all structural features are derived from the folded form of this sequence.

Fold it, and you get atomic coordinates and the backbone conformation that goes with them.

  · Structure coordinates are given as an mmCIF _atom_site loop: one row per atom with element, residue name, chain id, sequence number, and x/y/z position in Å. Only the four main-chain atoms per residue are included here; side chains are omitted to keep the record compact.

  · Backbone dihedral angles. Every residue except chain termini has a φ (preceding-C → N → Cα → C) and a ψ (N → Cα → C → next-N). They are reported in degrees following the IUPAC sign convention. Secondary structure is essentially a statement about which (φ, ψ) basin each residue occupies.

  · Eight-state secondary structure (DSSP): H is the canonical α-helix, G the tighter 3₁₀-helix, I the wider π-helix; E/B are β-structure, T and S are turns and bends, and '-' is everything else. DSSP derives these from the pattern of main-chain N–H···O=C hydrogen bonds, not from the sequence.

  · SS3 is a coarse helix/strand/coil call (letters a/b/c) made by the P-SEA algorithm from inter-Cα distances and dihedrals. It is less detailed than DSSP but needs only Cα positions.

Summarize the fold with a handful of shape descriptors and a per-residue structural alphabet.

  · Radius of gyration (Rg) is the root-mean-square distance of Cα atoms from their centroid — a single number for overall size and compactness. A globular domain of N residues has Rg ≈ 2.2·N^0.38 Å; an extended or disordered chain has a much larger Rg. The Cα contact count is the number of residue pairs whose Cα atoms are within 8 Å and are more than four positions apart in sequence — a standard proxy for tertiary packing density. The bounding box is the smallest axis-aligned box enclosing all Cα atoms.

  · 3Di is Foldseek's structural alphabet. Each residue is assigned one of twenty discrete states based on how its Cα sits relative to its spatial (not sequential) neighbors. Aligning 3Di strings finds structural homologs roughly as well as full 3D superposition, but orders of magnitude faster.

  · Solvent-accessible surface area (SASA) is the area in Å² traced out by the centre of a 1.4 Å probe sphere (a water molecule) rolled over the protein's van der Waals surface (Shrake–Rupley / Lee–Richards construction). Buried residues have near-zero SASA; fully exposed residues can exceed 200 Å². The total SASA scales roughly with the number of surface residues.

Ask how reliable the model is.

  · For AlphaFold models, the B-factor field carries pLDDT — the model's own estimate of local accuracy on a 0–100 scale. Regions with pLDDT<50 should be treated as essentially unmodeled; they often correspond to intrinsically disordered segments.

  · For experimental (PDB) structures, the B-factor (temperature factor) quantifies the positional spread of each atom in the crystal — a combination of thermal vibration and static disorder — in units of Å². High B-factors mark flexible loops or poorly resolved regions; low B-factors mark the rigid, well-ordered core.

  · Predicted Aligned Error (PAE) is an AlphaFold confidence matrix: entry (i, j) is the expected error in the position of residue j, in ångströms, when the prediction is superimposed on the true structure at residue i. Low PAE within a block of residues means that block is internally rigid and well-predicted; high PAE between two blocks means their relative placement is uncertain even if each block individually is confident.

Place it in context: what it resembles, what it is annotated as, and how it looks.

  · Structural nearest neighbors (via Foldseek easy-search vs the PDB). Reported per hit: target PDB id, E-value, and alignment TM-score. A TM-score above ~0.5 is the conventional threshold for 'same fold'.

  · Functional annotations link the protein to curated databases. InterPro entries identify conserved domains and families by matching the sequence against member-database signatures (Pfam, PROSITE, CDD, …). Gene Ontology (GO) terms describe molecular function, biological process, and cellular component in a controlled vocabulary. CATH places the structure in a hierarchical fold classification (Class/Architecture/Topology/Homologous-superfamily). The organism is the source species.

  · The contact map is a binary N×N matrix image: pixel (i, j) is dark where Cα_i and Cα_j are within 8 Å and |i−j|>4. Because the |i−j|>4 filter removes local helical contacts, off-diagonal stripes parallel to the main diagonal indicate parallel β-sheets; stripes perpendicular to it indicate antiparallel β-sheets. The Ramachandran plot scatters every residue's (φ, ψ) pair against the sterically allowed regions. The PAE heatmap renders the predicted-aligned-error matrix.

  · Six rendered views show the 3D structure from the faces of a cube — i.e. along ±x, ±y, ±z. Rendering representation is drawn randomly per protein from cartoon (secondary-structure ribbons), sticks (backbone bonds), or molecular surface; coloring is either N→C rainbow (blue at the N-terminus through red at the C-terminus) or one color per chain.